Protein 6IAM (pdb70)

Secondary structure (P-SEA, 3-state):
ccccccccccccccccccccccccccccccbbbbbccccbbbbbccccccccccccccccccccccccccccbbbbbccccbbbbbccccccccccccccccccccccccccccbbbbbccccbbbbbbcccccccccccccccccccccccccccbbbbbccccbbbbbccccccccbbbbcccccccccccccccccbbbbbccccbbbbbcccccccccccccccccccbbbbbbbccccccccccccccbbbbcccccccccccccccccccccccccccccbbbbbbcccccbbbbbbbcc/cccccccccc/cccc

InterPro domains:
  IPR001680 WD40 repeat [PS50082] (41-82)
  IPR001680 WD40 repeat [PS50082] (83-124)
  IPR001680 WD40 repeat [PS50082] (125-166)
  IPR001680 WD40 repeat [PS50082] (167-208)
  IPR001680 WD40 repeat [PS50082] (210-251)
  IPR001680 WD40 repeat [PS50082] (252-296)
  IPR001680 WD40 repeat [SM00320] (34-73)
  IPR001680 WD40 repeat [SM00320] (76-115)
  IPR001680 WD40 repeat [SM00320] (118-157)
  IPR001680 WD40 repeat [SM00320] (160-199)
  IPR001680 WD40 repeat [SM00320] (202-242)
  IPR001680 WD40 repeat [SM00320] (245-287)
  IPR001680 WD40 repeat [SM00320] (290-331)
  IPR015943 WD40/YVTN repeat-like-containing domain superfamily [G3DSA:2.130.10.10] (20-334)
  IPR019775 WD40 repeat, conserved site [PS00678] (102-116)
  IPR019775 WD40 repeat, conserved site [PS00678] (144-158)
  IPR019775 WD40 repeat, conserved site [PS00678] (186-200)
  IPR019775 WD40 repeat, conserved site [PS00678] (274-288)
  IPR020472 PAC1/LIS1-like, WD-40 repeat [PR00320] (102-116)
  IPR020472 PAC1/LIS1-like, WD-40 repeat [PR00320] (144-158)

Sequence (320 aa):
TPVKPNYALKFTLAGHTKAVSSVKFSPNGEWLASSSADKLIKIWGAYDGKFEKTISGHKLGISDVAWSSDSNLLVSASDDKTLKIWDVSSGKCLKTLKGHSNYVFCCNFNPQQSNLIVSGSFDESVRIWDVKTGKCLKTLPAHSDPVSAVHFNRDGSLIVSSSYDGLCCRRIWDTASGQCLKTLIDDDNPPVSFVKFSPNGKYILAATLDNTLKLWDYSKGKCLKTYTGHKNEKYCIFANFSVTGGKWIVSGSEDNLVYIWNLQTKEIVQKLQGHTDVVISTACHPTENIIASAALENDKTIKLWKSDCSARAVHLRKSEAKP

B-factor: mean 18.21, std 12.42, range [5.41, 118.72]

Structure (mmCIF, N/CA/C/O backbone):
data_6IAM
#
_entry.id   6IAM
#
_cell.length_a   46.526
_cell.length_b   46.560
_cell.length_c   66.168
_cell.angle_alpha   90.000
_cell.angle_beta   107.220
_cell.angle_gamma   90.000
#
_symmetry.space_group_name_H-M   'P 1 21 1'
#
loop_
_entity.id
_entity.type
_entity.pdbx_description
1 polymer 'WD repeat-containing protein 5'
2 polymer SER-ALA-ARG-ALA-XY5-VAL-HIS-LEU-ARG-LYS-SER-ALA
3 polymer 'Small ubiquitin-related modifier 5'
4 non-polymer 'POTASSIUM ION'
5 non-polymer 'SODIUM ION'
6 water water
#
loop_
_atom_site.group_PDB
_atom_site.id
_atom_site.type_symbol
_atom_site.label_atom_id
_atom_site.label_alt_id
_atom_site.label_comp_id
_atom_site.label_asym_id
_atom_site.label_entity_id
_atom_site.label_seq_id
_atom_site.pdbx_PDB_ins_code
_atom_site.Cartn_x
_atom_site.Cartn_y
_atom_site.Cartn_z
_atom_site.occupancy
_atom_site.B_iso_or_equiv
_atom_site.auth_seq_id
_atom_site.auth_comp_id
_atom_site.auth_asym_id
_atom_site.auth_atom_id
_atom_site.pdbx_PDB_model_num
ATOM 1 N N . THR A 1 1 ? -12.093 14.542 15.346 1.00 86.55 29 THR A N 1
ATOM 2 C CA . THR A 1 1 ? -12.832 13.349 14.938 1.00 89.41 29 THR A CA 1
ATOM 3 C C . THR A 1 1 ? -12.883 13.362 13.402 1.00 87.23 29 THR A C 1
ATOM 4 O O . THR A 1 1 ? -12.386 14.306 12.801 1.00 91.31 29 THR A O 1
ATOM 14 N N . PRO A 1 2 ? -13.404 12.306 12.738 1.00 78.68 30 PRO A N 1
ATOM 15 C CA . PRO A 1 2 ? -13.335 12.310 11.265 1.00 74.07 30 PRO A CA 1
ATOM 16 C C . PRO A 1 2 ? -14.154 13.459 10.677 1.00 68.80 30 PRO A C 1
ATOM 17 O O . PRO A 1 2 ? -15.281 13.243 10.222 1.00 71.54 30 PRO A O 1
ATOM 28 N N . VAL A 1 3 ? -13.609 14.690 10.681 1.00 53.94 31 VAL A N 1
ATOM 29 C CA . VAL A 1 3 ? -14.393 15.870 10.318 1.00 44.79 31 VAL A CA 1
ATOM 30 C C . VAL A 1 3 ? -14.344 16.082 8.804 1.00 35.39 31 VAL A C 1
ATOM 31 O O . VAL A 1 3 ? -13.436 15.611 8.113 1.00 32.64 31 VAL A O 1
ATOM 44 N N . LYS A 1 4 ? -15.367 16.772 8.277 1.00 31.94 32 LYS A N 1
ATOM 45 C CA . LYS A 1 4 ? -15.481 17.034 6.844 1.00 25.89 32 LYS A CA 1
ATOM 46 C C . LYS A 1 4 ? -14.296 17.876 6.366 1.00 19.83 32 LYS A C 1
ATOM 47 O O . LYS A 1 4 ? -13.773 18.702 7.118 1.00 18.98 32 LYS A O 1
ATOM 66 N N . PRO A 1 5 ? -13.861 17.708 5.116 1.00 16.80 33 PRO A N 1
ATOM 67 C CA . PRO A 1 5 ? -12.741 18.516 4.620 1.00 14.34 33 PRO A CA 1
ATOM 68 C C . PRO A 1 5 ? -13.200 19.941 4.370 1.00 14.14 33 PRO A C 1
ATOM 69 O O . PRO A 1 5 ? -14.395 20.234 4.315 1.00 15.79 33 PRO A O 1
ATOM 80 N N . ASN A 1 6 ? -12.233 20.839 4.201 1.00 12.64 34 ASN A N 1
ATOM 81 C CA . ASN A 1 6 ? -12.539 22.244 3.948 1.00 12.92 34 ASN A CA 1
ATOM 82 C C . ASN A 1 6 ? -11.700 22.761 2.789 1.00 13.18 34 ASN A C 1
ATOM 83 O O . ASN A 1 6 ? -11.047 23.803 2.869 1.00 14.44 34 ASN A O 1
ATOM 94 N N . TYR A 1 7 ? -11.714 22.021 1.680 1.00 10.38 35 TYR A N 1
ATOM 95 C CA . TYR A 1 7 ? -10.977 22.436 0.493 1.00 11.72 35 TYR A CA 1
ATOM 96 C C . TYR A 1 7 ? -11.402 23.840 0.073 1.00 13.71 35 TYR A C 1
ATOM 97 O O . TYR A 1 7 ? -12.595 24.142 -0.022 1.00 15.22 35 TYR A O 1
ATOM 115 N N . ALA A 1 8 ? -10.409 24.703 -0.152 1.00 11.95 36 ALA A N 1
ATOM 116 C CA . ALA A 1 8 ? -10.602 26.100 -0.519 1.00 13.28 36 ALA A CA 1
ATOM 117 C C . ALA A 1 8 ? -9.708 26.410 -1.705 1.00 12.55 36 ALA A C 1
ATOM 118 O O . ALA A 1 8 ? -8.586 25.905 -1.787 1.00 12.27 36 ALA A O 1
ATOM 125 N N . LEU A 1 9 ? -10.184 27.258 -2.608 1.00 12.17 37 LEU A N 1
ATOM 126 C CA . LEU A 1 9 ? -9.394 27.604 -3.781 1.00 12.04 37 LEU A CA 1
ATOM 127 C C . LEU A 1 9 ? -8.166 28.409 -3.387 1.00 12.55 37 LEU A C 1
ATOM 128 O O . LEU A 1 9 ? -8.280 29.452 -2.736 1.00 14.15 37 LEU A O 1
ATOM 144 N N . LYS A 1 10 ? -6.992 27.947 -3.811 1.00 10.37 38 LYS A N 1
ATOM 145 C CA . LYS A 1 10 ? -5.756 28.688 -3.593 1.00 11.28 38 LYS A CA 1
ATOM 146 C C . LYS A 1 10 ? -5.164 29.264 -4.868 1.00 12.41 38 LYS A C 1
ATOM 147 O O . LYS A 1 10 ? -4.665 30.391 -4.845 1.00 14.17 38 LYS A O 1
ATOM 166 N N . PHE A 1 11 ? -5.210 28.541 -5.991 1.00 11.64 39 PHE A N 1
ATOM 167 C CA . PHE A 1 11 ? -4.604 29.022 -7.225 1.00 11.68 39 PHE A CA 1
ATOM 168 C C . PHE A 1 11 ? -5.436 28.602 -8.424 1.00 10.41 39 PHE A C 1
ATOM 169 O O . PHE A 1 11 ? -6.033 27.523 -8.437 1.00 10.06 39 PHE A O 1
ATOM 186 N N . THR A 1 12 ? -5.448 29.470 -9.439 1.00 9.78 40 THR A N 1
ATOM 187 C CA . THR A 1 12 ? -6.032 29.178 -10.744 1.00 11.83 40 THR A CA 1
ATOM 188 C 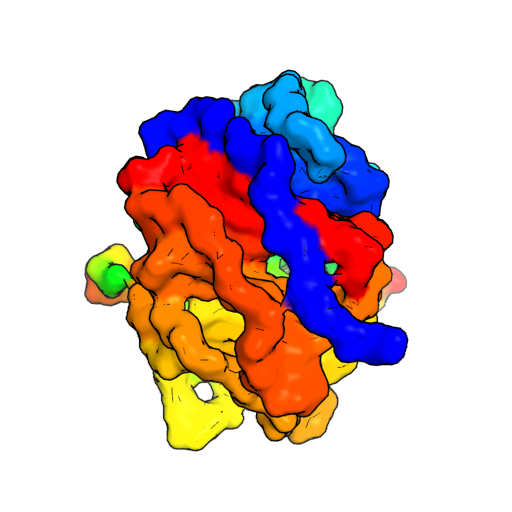C . THR A 1 12 ? -4.931 29.263 -11.795 1.00 11.62 40 THR A C 1
ATOM 189 O O . THR A 1 12 ? -4.239 30.284 -11.897 1.00 13.60 40 THR A O 1
ATOM 200 N N . LEU A 1 13 ? -4.785 28.190 -12.576 1.00 10.43 41 LEU A N 1
ATOM 201 C CA . LEU A 1 13 ? -3.688 28.002 -13.522 1.00 11.27 41 LEU A CA 1
ATOM 202 C C . LEU A 1 13 ? -4.230 28.195 -14.936 1.00 11.93 41 LEU A C 1
ATOM 203 O O . LEU A 1 13 ? -4.940 27.327 -15.456 1.00 11.88 41 LEU A O 1
ATOM 219 N N . ALA A 1 14 ? -3.902 29.326 -15.552 1.00 12.07 42 ALA A N 1
ATOM 220 C CA . ALA A 1 14 ? -4.326 29.620 -16.912 1.00 10.91 42 ALA A CA 1
ATOM 221 C C . ALA A 1 14 ? -3.173 29.423 -17.880 1.00 11.34 42 ALA A C 1
ATOM 222 O O . ALA A 1 14 ? -2.002 29.580 -17.524 1.00 12.57 42 ALA A O 1
ATOM 229 N N . GLY A 1 15 ? -3.518 29.102 -19.120 1.00 10.68 43 GLY A N 1
ATOM 230 C CA . GLY A 1 15 ? -2.520 29.042 -20.165 1.00 11.27 43 GLY A CA 1
ATOM 231 C C . GLY A 1 15 ? -2.883 28.156 -21.335 1.00 11.05 43 GLY A C 1
ATOM 232 O O . GLY A 1 15 ? -2.493 28.442 -22.471 1.00 11.98 43 GLY A O 1
ATOM 236 N N . HIS A 1 16 ? -3.598 27.065 -21.089 1.00 10.09 44 HIS A N 1
ATOM 237 C CA . HIS A 1 16 ? -4.103 26.274 -22.203 1.00 8.64 44 HIS A CA 1
ATOM 238 C C . HIS A 1 16 ? -5.079 27.109 -23.025 1.00 9.83 44 HIS A C 1
ATOM 239 O O . HIS A 1 16 ? -5.821 27.933 -22.482 1.00 9.18 44 HIS A O 1
ATOM 253 N N . THR A 1 17 ? -5.062 26.913 -24.346 1.00 10.47 45 THR A N 1
ATOM 254 C CA . THR A 1 17 ? -5.873 27.721 -25.256 1.00 10.68 45 THR A CA 1
ATOM 255 C C . THR A 1 17 ? -7.129 26.996 -25.717 1.00 9.95 45 THR A C 1
ATOM 256 O O . THR A 1 17 ? -7.950 27.581 -26.439 1.00 11.43 45 THR A O 1
ATOM 267 N N . LYS A 1 18 ? -7.283 25.736 -25.321 1.00 8.91 46 LYS A N 1
ATOM 268 C CA . LYS A 1 18 ? -8.499 24.966 -25.502 1.00 9.02 46 LYS A CA 1
ATOM 269 C C . LYS A 1 18 ? -8.763 24.196 -24.210 1.00 8.66 46 LYS A C 1
ATOM 270 O O . LYS A 1 18 ? -7.975 24.244 -23.260 1.00 8.83 46 LYS A O 1
ATOM 289 N N . ALA A 1 19 ? -9.893 23.492 -24.182 1.00 9.46 47 ALA A N 1
ATOM 290 C CA . ALA A 1 19 ? -10.265 22.618 -23.075 1.00 8.70 47 ALA A CA 1
ATOM 291 C C . ALA A 1 19 ? -9.076 21.841 -22.521 1.00 9.29 47 ALA A C 1
ATOM 292 O O . ALA A 1 19 ? -8.272 21.287 -23.275 1.00 9.59 47 ALA A O 1
ATOM 299 N N . VAL A 1 20 ? -8.990 21.768 -21.195 1.00 8.76 48 VAL A N 1
ATOM 300 C CA . VAL A 1 20 ? -8.067 20.848 -20.541 1.00 9.12 48 VAL A CA 1
ATOM 301 C C . VAL A 1 20 ? -8.718 19.472 -20.514 1.00 10.46 48 VAL A C 1
ATOM 302 O O . VAL A 1 20 ? -9.940 19.365 -20.366 1.00 11.66 48 VAL A O 1
ATOM 315 N N . SER A 1 21 ? -7.922 18.409 -20.679 1.00 9.21 49 SER A N 1
ATOM 316 C CA . SER A 1 21 ? -8.466 17.054 -20.660 1.00 8.65 49 SER A CA 1
ATOM 317 C C . SER A 1 21 ? -8.063 16.222 -19.449 1.00 7.72 49 SER A C 1
ATOM 318 O O . SER A 1 21 ? -8.833 15.352 -19.043 1.00 7.36 49 SER A O 1
ATOM 326 N N . SER A 1 22 ? -6.894 16.463 -18.855 1.00 6.14 50 SER A N 1
ATOM 327 C CA . SER A 1 22 ? -6.399 15.605 -17.788 1.00 6.51 50 SER A CA 1
ATOM 328 C C . SER A 1 22 ? -5.367 16.369 -16.980 1.00 8.44 50 SER A C 1
ATOM 329 O O . SER A 1 22 ? -4.529 17.065 -17.556 1.00 10.81 50 SER A O 1
ATOM 337 N N . VAL A 1 23 ? -5.420 16.220 -15.653 1.00 7.54 51 VAL A N 1
ATOM 338 C CA . VAL A 1 23 ? -4.337 16.668 -14.782 1.00 8.00 51 VAL A CA 1
ATOM 339 C C . VAL A 1 23 ? -3.909 15.522 -13.872 1.00 7.43 51 VAL A C 1
ATOM 340 O O . VAL A 1 23 ? -4.731 14.699 -13.450 1.00 7.60 51 VAL A O 1
ATOM 353 N N . LYS A 1 24 ? -2.608 15.466 -13.585 1.00 6.95 52 LYS A N 1
ATOM 354 C CA . LYS A 1 24 ? -2.025 14.422 -12.756 1.00 6.95 52 LYS A CA 1
ATOM 355 C C . LYS A 1 24 ? -0.866 14.988 -11.941 1.00 8.36 52 LYS A C 1
ATOM 356 O O . LYS A 1 24 ? 0.001 15.679 -12.482 1.00 8.21 52 LYS A O 1
ATOM 375 N N . PHE A 1 25 ? -0.822 14.643 -10.658 1.00 9.17 53 PHE A N 1
ATOM 376 C CA . PHE A 1 25 ? 0.314 14.986 -9.809 1.00 8.52 53 PHE A CA 1
ATOM 377 C C . PHE A 1 25 ? 1.461 13.991 -9.986 1.00 8.45 53 PHE A C 1
ATOM 378 O O . PHE A 1 25 ? 1.237 12.777 -10.057 1.00 8.99 53 PHE A O 1
ATOM 395 N N . SER A 1 26 ? 2.698 14.499 -9.998 1.00 8.75 54 SER A N 1
ATOM 396 C CA . SER A 1 26 ? 3.855 13.613 -10.049 1.00 9.05 54 SER A CA 1
ATOM 397 C C . SER A 1 26 ? 3.960 12.816 -8.748 1.00 10.19 54 SER A C 1
ATOM 398 O O . SER A 1 26 ? 3.612 13.313 -7.676 1.00 10.26 54 SER A O 1
ATOM 406 N N . PRO A 1 27 ? 4.420 11.566 -8.815 1.00 10.02 55 PRO A N 1
ATOM 407 C CA . PRO A 1 27 ? 4.502 10.767 -7.581 1.00 10.64 55 PRO A CA 1
ATOM 408 C C . PRO A 1 27 ? 5.356 11.393 -6.496 1.00 11.70 55 PRO A C 1
ATOM 409 O O . PRO A 1 27 ? 5.082 11.172 -5.309 1.00 14.11 55 PRO A O 1
ATOM 420 N N . ASN A 1 28 ? 6.387 12.156 -6.861 1.00 9.85 56 ASN A N 1
ATOM 421 C CA . ASN A 1 28 ? 7.234 12.807 -5.867 1.00 10.20 56 ASN A CA 1
ATOM 422 C C . ASN A 1 28 ? 6.609 14.069 -5.292 1.00 11.65 56 ASN A C 1
ATOM 423 O O . ASN A 1 28 ? 7.226 14.715 -4.433 1.00 12.58 56 ASN A O 1
ATOM 434 N N . GLY A 1 29 ? 5.412 14.437 -5.735 1.00 12.39 57 GLY A N 1
ATOM 435 C CA . GLY A 1 29 ? 4.678 15.509 -5.107 1.00 13.07 57 GLY A CA 1
ATOM 436 C C . GLY A 1 29 ? 5.036 16.898 -5.575 1.00 11.56 57 GLY A C 1
ATOM 437 O O . GLY A 1 29 ? 4.398 17.864 -5.135 1.00 11.80 57 GLY A O 1
ATOM 441 N N . GLU A 1 30 ? 6.022 17.038 -6.458 1.00 11.24 58 GLU A N 1
ATOM 442 C CA . GLU A 1 30 ? 6.535 18.352 -6.813 1.00 13.12 58 GLU A CA 1
ATOM 443 C C . GLU A 1 30 ? 5.766 19.028 -7.939 1.00 11.31 58 GLU A C 1
ATOM 444 O O . GLU A 1 30 ? 5.717 20.265 -7.982 1.00 11.42 58 GLU A O 1
ATOM 456 N N . TRP A 1 31 ? 5.162 18.259 -8.847 1.00 9.61 59 TRP A N 1
ATOM 457 C CA . TRP A 1 31 ? 4.653 18.801 -10.096 1.00 10.05 59 TRP A CA 1
ATOM 458 C C . TRP A 1 31 ? 3.220 18.374 -10.368 1.00 9.65 59 TRP A C 1
ATOM 459 O O . TRP A 1 31 ? 2.750 17.336 -9.901 1.00 11.35 59 TRP A O 1
ATOM 480 N N . LEU A 1 32 ? 2.550 19.185 -11.183 1.00 9.07 60 LEU A N 1
ATOM 481 C CA . LEU A 1 32 ? 1.299 18.814 -11.829 1.00 9.65 60 LEU A CA 1
ATOM 482 C C . LEU A 1 32 ? 1.520 18.842 -13.332 1.00 9.23 60 LEU A C 1
ATOM 483 O O . LEU A 1 32 ? 2.117 19.791 -13.849 1.00 10.44 60 LEU A O 1
ATOM 499 N N . ALA A 1 33 ? 1.050 17.815 -14.033 1.00 8.44 61 ALA A N 1
ATOM 500 C CA . ALA A 1 33 ? 1.036 17.815 -15.491 1.00 8.74 61 ALA A CA 1
ATOM 501 C C . ALA A 1 33 ? -0.396 17.958 -15.987 1.00 9.34 61 ALA A C 1
ATOM 502 O O . ALA A 1 33 ? -1.311 17.362 -15.421 1.00 8.72 61 ALA A O 1
ATOM 509 N N . SER A 1 34 ? -0.589 18.745 -17.045 1.00 8.27 62 SER A N 1
ATOM 510 C CA . SER A 1 34 ? -1.896 18.884 -17.675 1.00 7.88 62 SER A CA 1
ATOM 511 C C . SER A 1 34 ? -1.777 18.608 -19.166 1.00 8.50 62 SER A C 1
ATOM 512 O O . SER A 1 34 ? -0.754 18.911 -19.790 1.00 8.68 62 SER A O 1
ATOM 520 N N . SER A 1 35 ? -2.823 18.008 -19.728 1.00 7.68 63 SER A N 1
ATOM 521 C CA . SER A 1 35 ? -2.951 17.837 -21.166 1.00 7.90 63 SER A CA 1
ATOM 522 C C . SER A 1 35 ? -4.198 18.561 -21.656 1.00 8.70 63 SER A C 1
ATOM 523 O O . SER A 1 35 ? -5.123 18.832 -20.884 1.00 8.43 63 SER A O 1
ATOM 531 N N . SER A 1 36 ? -4.227 18.863 -22.956 1.00 8.30 64 SER A N 1
ATOM 532 C CA . SER A 1 36 ? -5.302 19.683 -23.492 1.00 7.86 64 SER A CA 1
ATOM 533 C C . SER A 1 36 ? -5.573 19.387 -24.958 1.00 7.33 64 SER A C 1
ATOM 534 O O . SER A 1 36 ? -4.722 18.882 -25.694 1.00 8.25 64 SER A O 1
ATOM 542 N N . ALA A 1 37 ? -6.789 19.752 -25.367 1.00 7.70 65 ALA A N 1
ATOM 543 C CA . ALA A 1 37 ? -7.166 19.770 -26.773 1.00 7.73 65 ALA A CA 1
ATOM 544 C C . ALA A 1 37 ? -6.269 20.670 -27.607 1.00 7.80 65 ALA A C 1
ATOM 545 O O . ALA A 1 37 ? -6.266 20.549 -28.842 1.00 8.65 65 ALA A O 1
ATOM 552 N N . ASP A 1 38 ? -5.526 21.576 -26.970 1.00 7.67 66 ASP A N 1
ATOM 553 C CA . ASP A 1 38 ? -4.621 22.464 -27.685 1.00 8.72 66 ASP A CA 1
ATOM 554 C C . ASP A 1 38 ? -3.317 21.786 -28.099 1.00 9.30 66 ASP A C 1
ATOM 555 O O . ASP A 1 38 ? -2.425 22.470 -28.604 1.00 10.67 66 ASP A O 1
ATOM 564 N N . LYS A 1 39 ? -3.208 20.462 -27.964 1.00 8.50 67 LYS A N 1
ATOM 565 C CA . LYS A 1 39 ? -2.064 19.663 -28.396 1.00 7.94 67 LYS A CA 1
ATOM 566 C C . LYS A 1 39 ? -0.864 19.789 -27.463 1.00 10.14 67 LYS A C 1
ATOM 567 O O . LYS A 1 39 ? 0.209 19.250 -27.787 1.00 10.48 67 LYS A O 1
ATOM 586 N N . LEU A 1 40 ? -1.004 20.462 -26.319 1.00 9.38 68 LEU A N 1
ATOM 587 C CA . LEU A 1 40 ? 0.100 20.741 -25.413 1.00 8.83 68 LEU A CA 1
ATOM 588 C C . LEU A 1 40 ? -0.035 20.021 -24.077 1.00 8.33 68 LEU A C 1
ATOM 589 O O . LEU A 1 40 ? -1.138 19.750 -23.588 1.00 8.17 68 LEU A O 1
ATOM 605 N N . ILE A 1 41 ? 1.128 19.720 -23.505 1.00 9.62 69 ILE A N 1
ATOM 606 C CA . ILE A 1 41 ? 1.296 19.343 -22.109 1.00 10.30 69 ILE A CA 1
ATOM 607 C C . ILE A 1 41 ? 1.899 20.543 -21.400 1.00 10.13 69 ILE A C 1
ATOM 608 O O . ILE A 1 41 ? 2.835 21.163 -21.918 1.00 10.59 69 ILE A O 1
ATOM 624 N N . LYS A 1 42 ? 1.378 20.880 -20.229 1.00 8.32 70 LYS A N 1
ATOM 625 C CA . LYS A 1 42 ? 2.022 21.889 -19.403 1.00 8.42 70 LYS A CA 1
ATOM 626 C C . LYS A 1 42 ? 2.350 21.308 -18.039 1.00 9.27 70 LYS A C 1
ATOM 627 O O . LYS A 1 42 ? 1.655 20.428 -17.525 1.00 8.76 70 LYS A O 1
ATOM 646 N N . ILE A 1 43 ? 3.436 21.814 -17.474 1.00 9.51 71 ILE A N 1
ATOM 647 C CA . ILE A 1 43 ? 3.934 21.405 -16.172 1.00 9.40 71 ILE A CA 1
ATOM 648 C C . ILE A 1 43 ? 3.825 22.608 -15.251 1.00 10.09 71 ILE A C 1
ATOM 649 O O . ILE A 1 43 ? 4.175 23.727 -15.643 1.00 10.69 71 ILE A O 1
ATOM 665 N N . TRP A 1 44 ? 3.357 22.367 -14.029 1.00 9.79 72 TRP A N 1
ATOM 666 C CA . TRP A 1 44 ? 3.096 23.406 -13.044 1.00 9.96 72 TRP A CA 1
ATOM 667 C C . TRP A 1 44 ? 3.598 22.937 -11.684 1.00 10.34 72 TRP A C 1
ATOM 668 O O . TRP A 1 44 ? 3.637 21.737 -11.405 1.00 9.40 72 TRP A O 1
ATOM 689 N N . GLY A 1 45 ? 3.959 23.888 -10.824 1.00 11.59 73 GLY A N 1
ATOM 690 C CA . GLY A 1 45 ? 4.281 23.538 -9.451 1.00 10.32 73 GLY A CA 1
ATOM 691 C C . GLY A 1 45 ? 3.080 22.982 -8.710 1.00 9.68 73 GLY A C 1
ATOM 692 O O . GLY A 1 45 ? 2.002 23.580 -8.764 1.00 12.28 73 GLY A O 1
ATOM 696 N N . ALA A 1 46 ? 3.247 21.857 -7.998 1.00 9.90 74 ALA A N 1
ATOM 697 C CA . ALA A 1 46 ? 2.116 21.210 -7.338 1.00 10.45 74 ALA A CA 1
ATOM 698 C C . ALA A 1 46 ? 1.576 21.996 -6.147 1.00 11.74 74 ALA A C 1
ATOM 699 O O . ALA A 1 46 ? 0.406 21.813 -5.793 1.00 12.75 74 ALA A O 1
ATOM 706 N N . TYR A 1 47 ? 2.385 22.845 -5.510 1.00 13.01 75 TYR A N 1
ATOM 707 C CA . TYR A 1 47 ? 1.972 23.524 -4.284 1.00 13.39 75 TYR A CA 1
ATOM 708 C C . TYR A 1 47 ? 1.525 24.956 -4.518 1.00 15.94 75 TYR A C 1
ATOM 709 O O . TYR A 1 47 ? 0.696 25.470 -3.759 1.00 18.61 75 TYR A O 1
ATOM 727 N N . ASP A 1 48 ? 2.058 25.607 -5.546 1.00 16.05 76 ASP A N 1
ATOM 728 C CA . ASP A 1 48 ? 1.771 27.006 -5.802 1.00 17.41 76 ASP A CA 1
ATOM 729 C C . ASP A 1 48 ? 1.269 27.250 -7.216 1.00 15.81 76 ASP A C 1
ATOM 730 O O . ASP A 1 48 ? 0.994 28.401 -7.568 1.00 16.09 76 ASP A O 1
ATOM 739 N N . GLY A 1 49 ? 1.124 26.204 -8.024 1.00 13.09 77 GLY A N 1
ATOM 740 C CA . GLY A 1 49 ? 0.603 26.362 -9.363 1.00 13.44 77 GLY A CA 1
ATOM 741 C C . GLY A 1 49 ? 1.526 27.082 -10.312 1.00 15.33 77 GLY A C 1
ATOM 742 O O . GLY A 1 49 ? 1.087 27.488 -11.391 1.00 15.80 77 GLY A O 1
ATOM 746 N N . LYS A 1 50 ? 2.796 27.248 -9.960 1.00 13.67 78 LYS A N 1
ATOM 747 C CA . LYS A 1 50 ? 3.691 28.055 -10.778 1.00 16.23 78 LYS A CA 1
ATOM 748 C C . LYS A 1 50 ? 3.909 27.402 -12.138 1.00 14.52 78 LYS A C 1
ATOM 749 O O . LYS A 1 50 ? 4.363 26.256 -12.213 1.00 13.31 78 LYS A O 1
ATOM 768 N N . PHE A 1 51 ? 3.620 28.140 -13.216 1.00 13.94 79 PHE A N 1
ATOM 769 C CA . PHE A 1 51 ? 3.890 27.615 -14.550 1.00 13.59 79 PHE A CA 1
ATOM 770 C C . PHE A 1 51 ? 5.370 27.282 -14.684 1.00 14.59 79 PHE A C 1
ATOM 771 O O . PHE A 1 51 ? 6.238 28.106 -14.374 1.00 15.80 79 PHE A O 1
ATOM 788 N N . GLU A 1 52 ? 5.662 26.079 -15.170 1.00 12.50 80 GLU A N 1
ATOM 789 C CA . GLU A 1 52 ? 7.040 25.646 -15.346 1.00 12.48 80 GLU A CA 1
ATOM 790 C C . GLU A 1 52 ? 7.465 25.528 -16.802 1.00 14.18 80 GLU A C 1
ATOM 791 O O . GLU A 1 52 ? 8.507 26.078 -17.177 1.00 14.90 80 GLU A O 1
ATOM 803 N N . LYS A 1 53 ? 6.716 24.801 -17.632 1.00 12.21 81 LYS A N 1
ATOM 804 C CA . LYS A 1 53 ? 7.090 24.639 -19.034 1.00 12.15 81 LYS A CA 1
ATOM 805 C C . LYS A 1 53 ? 5.924 24.079 -19.834 1.00 11.62 81 LYS A C 1
ATOM 806 O O . LYS A 1 53 ? 4.957 23.540 -19.285 1.00 9.84 81 LYS A O 1
ATOM 825 N N . THR A 1 54 ? 6.053 24.218 -21.150 1.00 11.84 82 THR A N 1
ATOM 826 C CA . THR A 1 54 ? 5.171 23.626 -22.140 1.00 12.12 82 THR A CA 1
ATOM 827 C C . THR A 1 54 ? 5.945 22.574 -22.917 1.00 13.27 82 THR A C 1
ATOM 828 O O . THR A 1 54 ? 7.096 22.805 -23.305 1.00 14.70 82 THR A O 1
ATOM 839 N N . ILE A 1 55 ? 5.305 21.431 -23.148 1.00 12.32 83 ILE A N 1
ATOM 840 C CA . ILE A 1 55 ? 5.888 20.302 -23.863 1.00 12.06 83 ILE A CA 1
ATOM 841 C C . ILE A 1 55 ? 5.014 20.057 -25.092 1.00 12.45 83 ILE A C 1
ATOM 842 O O . ILE A 1 55 ? 3.800 19.859 -24.964 1.00 12.06 83 ILE A O 1
ATOM 858 N N . SER A 1 56 ? 5.621 20.116 -26.282 1.00 12.75 84 SER A N 1
ATOM 859 C CA . SER A 1 56 ? 4.890 20.130 -27.543 1.00 13.53 84 SER A CA 1
ATOM 860 C C . SER A 1 56 ? 5.438 19.069 -28.490 1.00 12.25 84 SER A C 1
ATOM 861 O O . SER A 1 56 ? 6.605 18.679 -28.405 1.00 13.63 84 SER A O 1
ATOM 869 N N . GLY A 1 57 ? 4.580 18.619 -29.406 1.00 11.77 85 GLY A N 1
ATOM 870 C CA . GLY A 1 57 ? 4.979 17.659 -30.416 1.00 12.34 85 GLY A CA 1
ATOM 871 C C . GLY A 1 57 ? 3.826 16.884 -31.026 1.00 11.45 85 GLY A C 1
ATOM 872 O O . GLY A 1 57 ? 3.904 16.493 -32.194 1.00 11.27 85 GLY A O 1
ATOM 876 N N . HIS A 1 58 ? 2.759 16.638 -30.264 1.00 10.07 86 HIS A N 1
ATOM 877 C CA . HIS A 1 58 ? 1.591 15.985 -30.840 1.00 9.44 86 HIS A CA 1
ATOM 878 C C . HIS A 1 58 ? 0.980 16.865 -31.924 1.00 11.52 86 HIS A C 1
ATOM 879 O O . HIS A 1 58 ? 1.059 18.097 -31.882 1.00 11.91 86 HIS A O 1
ATOM 893 N N . LYS A 1 59 ? 0.357 16.214 -32.898 1.00 9.70 87 LYS A N 1
ATOM 894 C CA . LYS A 1 59 ? -0.236 16.908 -34.031 1.00 12.40 87 LYS A CA 1
ATOM 895 C C . LYS A 1 59 ? -1.713 17.215 -33.837 1.00 11.97 87 LYS A C 1
ATOM 896 O O . LYS A 1 59 ? -2.275 18.013 -34.602 1.00 13.36 87 LYS A O 1
ATOM 915 N N . LEU A 1 60 ? -2.350 16.597 -32.848 1.00 10.13 88 LEU A N 1
ATOM 916 C CA . LEU A 1 60 ? -3.741 16.845 -32.520 1.00 9.62 88 LEU A CA 1
ATOM 917 C C . LEU A 1 60 ? -3.877 16.817 -31.004 1.00 8.75 88 LEU A C 1
ATOM 918 O O . LEU A 1 60 ? -2.908 16.576 -30.270 1.00 10.27 88 LEU A O 1
ATOM 934 N N . GLY A 1 61 ? -5.098 17.068 -30.538 1.00 8.36 89 GLY A N 1
ATOM 935 C CA . GLY A 1 61 ? -5.341 17.188 -29.118 1.00 9.40 89 GLY A CA 1
ATOM 936 C C . GLY A 1 61 ? -4.978 15.935 -28.345 1.00 8.28 89 GLY A C 1
ATOM 937 O O . GLY A 1 61 ? -4.902 14.817 -28.869 1.00 8.63 89 GLY A O 1
ATOM 941 N N . ILE A 1 62 ? -4.770 16.152 -27.051 1.00 6.93 90 ILE A N 1
ATOM 942 C CA . ILE A 1 62 ? -4.335 15.129 -26.107 1.00 6.27 90 ILE A CA 1
ATOM 943 C C . ILE A 1 62 ? -5.459 14.890 -25.111 1.00 6.19 90 ILE A C 1
ATOM 944 O O . ILE A 1 62 ? -5.967 15.844 -24.514 1.00 7.05 90 ILE A O 1
ATOM 960 N N . SER A 1 63 ? -5.805 13.616 -24.884 1.00 6.38 91 SER A N 1
ATOM 961 C CA . SER A 1 63 ? -6.870 13.256 -23.954 1.00 6.39 91 SER A CA 1
ATOM 962 C C . SER A 1 63 ? -6.386 12.777 -22.587 1.00 6.65 91 SER A C 1
ATOM 963 O O . SER A 1 63 ? -7.201 12.709 -21.660 1.00 7.46 91 SER A O 1
ATOM 971 N N . ASP A 1 64 ? -5.111 12.427 -22.428 1.00 6.27 92 ASP A N 1
ATOM 972 C CA . ASP A 1 64 ? -4.639 11.886 -21.157 1.00 6.41 92 ASP A CA 1
ATOM 973 C C . ASP A 1 64 ? -3.127 12.021 -21.098 1.00 6.73 92 ASP A C 1
ATOM 974 O O . ASP A 1 64 ? -2.458 12.061 -22.133 1.00 7.36 92 ASP A O 1
ATOM 983 N N . VAL A 1 65 ? -2.602 12.086 -19.875 1.00 8.09 93 VAL A N 1
ATOM 984 C CA . VAL A 1 65 ? -1.167 12.117 -19.616 1.00 9.54 93 VAL A CA 1
ATOM 985 C C . VAL A 1 65 ? -0.945 11.362 -18.309 1.00 9.41 93 VAL A C 1
ATOM 986 O O . VAL A 1 65 ? -1.842 11.291 -17.465 1.00 9.95 93 VAL A O 1
ATOM 999 N N . ALA A 1 66 ? 0.232 10.751 -18.161 1.00 7.19 94 ALA A N 1
ATOM 1000 C CA . ALA A 1 66 ? 0.518 9.957 -16.971 1.00 7.54 94 ALA A CA 1
ATOM 1001 C C . ALA A 1 66 ? 2.015 9.964 -16.682 1.00 8.01 94 ALA A C 1
ATOM 1002 O O . ALA A 1 66 ? 2.839 10.018 -17.598 1.00 9.13 94 ALA A O 1
ATOM 1009 N N . TRP A 1 67 ? 2.353 9.918 -15.395 1.00 7.84 95 TRP A N 1
ATOM 1010 C CA . TRP A 1 67 ? 3.733 9.961 -14.930 1.00 8.06 95 TRP A CA 1
ATOM 1011 C C . TRP A 1 67 ? 4.315 8.569 -14.703 1.00 8.44 95 TRP A C 1
ATOM 1012 O O . TRP A 1 67 ? 3.622 7.650 -14.265 1.00 9.28 95 TRP A O 1
ATOM 1033 N N . SER A 1 68 ? 5.622 8.444 -14.933 1.00 8.80 96 SER A N 1
ATOM 1034 C CA . SER A 1 68 ? 6.355 7.289 -14.440 1.00 8.79 96 SER A CA 1
ATOM 1035 C C . SER A 1 68 ? 6.551 7.380 -12.927 1.00 8.64 96 SER A C 1
ATOM 1036 O O . SER A 1 68 ? 6.403 8.437 -12.308 1.00 10.12 96 SER A O 1
ATOM 1044 N N . SER A 1 69 ? 6.916 6.241 -12.338 1.00 9.26 97 SER A N 1
ATOM 1045 C CA . SER A 1 69 ? 7.029 6.150 -10.887 1.00 10.26 97 SER A CA 1
ATOM 1046 C C . SER A 1 69 ? 8.105 7.068 -10.322 1.00 11.66 97 SER A C 1
ATOM 1047 O O . SER A 1 69 ? 7.971 7.540 -9.186 1.00 11.39 97 SER A O 1
ATOM 1055 N N . ASP A 1 70 ? 9.185 7.310 -11.065 1.00 12.38 98 ASP A N 1
ATOM 1056 C CA . ASP A 1 70 ? 10.269 8.158 -10.582 1.00 12.46 98 ASP A CA 1
ATOM 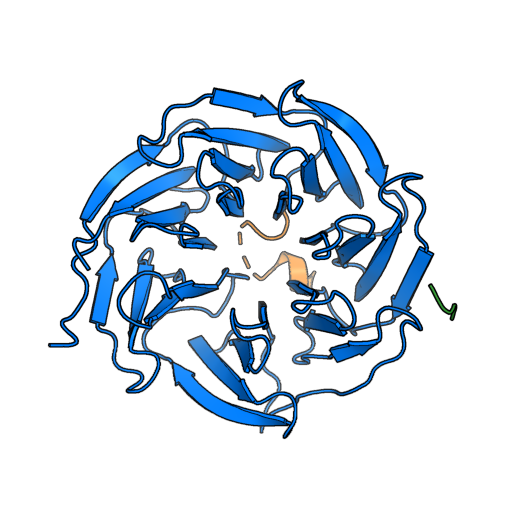1057 C C . ASP A 1 70 ? 10.076 9.630 -10.928 1.00 11.98 98 ASP A C 1
ATOM 1058 O O . ASP A 1 70 ? 10.976 10.439 -10.671 1.00 13.73 98 ASP A O 1
ATOM 1067 N N . SER A 1 71 ? 8.924 9.988 -11.493 1.00 10.36 99 SER A N 1
ATOM 1068 C CA . SER A 1 71 ? 8.547 11.356 -11.830 1.00 10.07 99 SER A CA 1
ATOM 1069 C C . SER A 1 71 ? 9.404 11.964 -12.930 1.00 10.18 99 SER A C 1
ATOM 1070 O O . SER A 1 71 ? 9.349 13.178 -13.144 1.00 11.90 99 SER A O 1
ATOM 1078 N N . ASN A 1 72 ? 10.172 11.162 -13.659 1.00 11.13 100 ASN A N 1
ATOM 1079 C CA . ASN A 1 72 ? 11.038 11.708 -14.695 1.00 11.69 100 ASN A CA 1
ATOM 1080 C C . ASN A 1 72 ? 10.422 11.647 -16.084 1.00 10.75 100 ASN A C 1
ATOM 1081 O O . ASN A 1 72 ? 10.803 12.452 -16.944 1.00 12.43 100 ASN A O 1
ATOM 1092 N N . LEU A 1 73 ? 9.485 10.728 -16.323 1.00 9.85 101 LEU A N 1
ATOM 1093 C CA . LEU A 1 73 ? 8.853 10.584 -17.625 1.00 10.34 101 LEU A CA 1
ATOM 1094 C C . LEU A 1 73 ? 7.355 10.841 -17.556 1.00 10.03 101 LEU A C 1
ATOM 1095 O O . LEU A 1 73 ? 6.699 10.665 -16.525 1.00 10.36 101 LEU A O 1
ATOM 1111 N N . LEU A 1 74 ? 6.830 11.230 -18.710 1.00 11.57 102 LEU A N 1
ATOM 1112 C CA . LEU A 1 74 ? 5.408 11.343 -18.961 1.00 10.13 102 LEU A CA 1
ATOM 1113 C C . LEU A 1 74 ? 5.081 10.540 -20.205 1.00 9.89 102 LEU A C 1
ATOM 1114 O O . LEU A 1 74 ? 5.910 10.420 -21.110 1.00 9.77 102 LEU A O 1
ATOM 1130 N N . VAL A 1 75 ? 3.866 10.014 -20.259 1.00 8.28 103 VAL A N 1
ATOM 1131 C CA . VAL A 1 75 ? 3.307 9.492 -21.501 1.00 7.54 103 VAL A CA 1
ATOM 1132 C C . VAL A 1 75 ? 2.002 10.224 -21.765 1.00 8.03 103 VAL A C 1
ATOM 1133 O O . VAL A 1 75 ? 1.273 10.569 -20.829 1.00 7.98 103 VAL A O 1
ATOM 1146 N N . SER A 1 76 ? 1.716 10.479 -23.038 1.00 7.73 104 SER A N 1
ATOM 1147 C CA . SER A 1 76 ? 0.502 11.175 -23.435 1.00 8.15 104 SER A CA 1
ATOM 1148 C C . SER A 1 76 ? -0.218 10.393 -24.523 1.00 7.87 104 SER A C 1
ATOM 1149 O O . SER A 1 76 ? 0.405 9.696 -25.322 1.00 9.08 104 SER A O 1
ATOM 1157 N N . ALA A 1 77 ? -1.542 10.546 -24.551 1.00 7.13 105 ALA A N 1
ATOM 1158 C CA . ALA A 1 77 ? -2.431 9.856 -25.482 1.00 5.83 105 ALA A CA 1
ATOM 1159 C C . ALA A 1 77 ? -3.169 10.892 -26.322 1.00 7.53 105 ALA A C 1
ATOM 1160 O O . ALA A 1 77 ? -3.859 11.750 -25.764 1.00 9.35 105 ALA A O 1
ATOM 1167 N N . SER A 1 78 ? -3.074 10.784 -27.656 1.00 7.17 106 SER A N 1
ATOM 1168 C CA . SER A 1 78 ? -3.521 11.848 -28.551 1.00 6.55 106 SER A CA 1
ATOM 1169 C C . SER A 1 78 ? -4.477 11.375 -29.643 1.00 7.64 106 SER A C 1
ATOM 1170 O O . SER A 1 78 ? -4.463 10.216 -30.068 1.00 9.23 106 SER A O 1
ATOM 1178 N N . ASP A 1 79 ? -5.290 12.326 -30.113 1.00 7.59 107 ASP A N 1
ATOM 1179 C CA . ASP A 1 79 ? -6.124 12.121 -31.292 1.00 8.19 107 ASP A CA 1
ATOM 1180 C C . ASP A 1 79 ? -5.303 11.825 -32.543 1.00 8.53 107 ASP A C 1
ATOM 1181 O O . ASP A 1 79 ? -5.867 11.342 -33.535 1.00 9.49 107 ASP A O 1
ATOM 1190 N N . ASP A 1 80 ? -3.993 12.115 -32.535 1.00 8.41 108 ASP A N 1
ATOM 1191 C CA . ASP A 1 80 ? -3.158 11.813 -33.695 1.00 8.83 108 ASP A CA 1
ATOM 1192 C C . ASP A 1 80 ? -2.842 10.323 -33.805 1.00 9.94 108 ASP A C 1
ATOM 1193 O O . ASP A 1 80 ? -2.059 9.927 -34.674 1.00 9.99 108 ASP A O 1
ATOM 1202 N N . LYS A 1 81 ? -3.465 9.501 -32.958 1.00 10.33 109 LYS A N 1
ATOM 1203 C CA . LYS A 1 81 ? -3.418 8.036 -32.970 1.00 10.39 109 LYS A CA 1
ATOM 1204 C C . LYS A 1 81 ? -2.124 7.513 -32.363 1.00 10.21 109 LYS A C 1
ATOM 1205 O O . LYS A 1 81 ? -1.887 6.278 -32.398 1.00 9.58 109 LYS A O 1
ATOM 1224 N N . THR A 1 82 ? -1.295 8.383 -31.781 1.00 7.11 110 THR A N 1
ATOM 1225 C CA . THR A 1 82 ? -0.064 7.973 -31.127 1.00 7.82 110 THR A CA 1
ATOM 1226 C C . THR A 1 82 ? -0.096 8.270 -29.633 1.00 8.85 110 THR A C 1
ATOM 1227 O O . THR A 1 82 ? -0.889 9.080 -29.146 1.00 9.20 110 THR A O 1
ATOM 1238 N N . LEU A 1 83 ? 0.788 7.582 -28.917 1.00 8.19 111 LEU A N 1
ATOM 1239 C CA . LEU A 1 83 ? 1.284 8.025 -27.624 1.00 8.29 111 LEU A CA 1
ATOM 1240 C C . LEU A 1 83 ? 2.708 8.533 -27.799 1.00 9.13 111 LEU A C 1
ATOM 1241 O O . LEU A 1 83 ? 3.430 8.104 -28.703 1.00 10.33 111 LEU A O 1
ATOM 1257 N N . LYS A 1 84 ? 3.107 9.465 -26.939 1.00 8.53 112 LYS A N 1
ATOM 1258 C CA . LYS A 1 84 ? 4.488 9.911 -26.882 1.00 8.99 112 LYS A CA 1
ATOM 1259 C C . LYS A 1 84 ? 4.993 9.778 -25.454 1.00 9.59 112 LYS A C 1
ATOM 1260 O O . LYS A 1 84 ? 4.252 10.020 -24.496 1.00 10.18 112 LYS A O 1
ATOM 1279 N N . ILE A 1 85 ? 6.251 9.362 -25.328 1.00 9.53 113 ILE A N 1
ATOM 1280 C CA . ILE A 1 85 ? 6.949 9.298 -24.050 1.00 10.04 113 ILE A CA 1
ATOM 1281 C C . ILE A 1 85 ? 7.892 10.488 -23.997 1.00 10.68 113 ILE A C 1
ATOM 1282 O O . ILE A 1 85 ? 8.644 10.735 -24.951 1.00 12.87 113 ILE A O 1
ATOM 1298 N N . TRP A 1 86 ? 7.851 11.229 -22.897 1.00 10.40 114 TRP A N 1
ATOM 1299 C CA . TRP A 1 86 ? 8.581 12.480 -22.776 1.00 10.02 114 TRP A CA 1
ATOM 1300 C C . TRP A 1 86 ? 9.536 12.443 -21.597 1.00 10.70 114 TRP A C 1
ATOM 1301 O O . TRP A 1 86 ? 9.193 11.935 -20.528 1.00 12.01 114 TRP A O 1
ATOM 1322 N N . ASP A 1 87 ? 10.706 13.048 -21.769 1.00 11.70 115 ASP A N 1
ATOM 1323 C CA . ASP A 1 87 ? 11.567 13.360 -20.638 1.00 13.66 115 ASP A CA 1
ATOM 1324 C C . ASP A 1 87 ? 11.148 14.724 -20.100 1.00 13.26 115 ASP A C 1
ATOM 1325 O O . ASP A 1 87 ? 11.227 15.732 -20.813 1.00 13.38 115 ASP A O 1
ATOM 1334 N N . VAL A 1 88 ? 10.674 14.751 -18.853 1.00 13.84 116 VAL A N 1
ATOM 1335 C CA . VAL A 1 88 ? 10.061 15.967 -18.331 1.00 15.03 116 VAL A CA 1
ATOM 1336 C C . VAL A 1 88 ? 11.102 17.075 -18.164 1.00 16.04 116 VAL A C 1
ATOM 1337 O O . VAL A 1 88 ? 10.827 18.241 -18.462 1.00 15.98 116 VAL A O 1
ATOM 1350 N N . SER A 1 89 ? 12.312 16.738 -17.711 1.00 16.25 117 SER A N 1
ATOM 1351 C CA . SER A 1 89 ? 13.312 17.778 -17.466 1.00 19.66 117 SER A CA 1
ATOM 1352 C C . SER A 1 89 ? 13.736 18.472 -18.753 1.00 20.71 117 SER A C 1
ATOM 1353 O O . SER A 1 89 ? 13.960 19.689 -18.766 1.00 21.16 117 SER A O 1
ATOM 1360 N N . SER A 1 90 ? 13.875 17.718 -19.837 1.00 21.02 118 SER A N 1
ATOM 1361 C CA . SER A 1 90 ? 14.304 18.285 -21.105 1.00 21.98 118 SER A CA 1
ATOM 1362 C C . SER A 1 90 ? 13.145 18.686 -22.002 1.00 21.43 118 SER A C 1
ATOM 1363 O O . SER A 1 90 ? 13.341 19.493 -22.918 1.00 21.52 118 SER A O 1
ATOM 1371 N N . GLY A 1 91 ? 11.952 18.146 -21.758 1.00 20.03 119 GLY A N 1
ATOM 1372 C CA . GLY A 1 91 ? 10.819 18.346 -22.640 1.00 20.04 119 GLY A CA 1
ATOM 1373 C C . GLY A 1 91 ? 10.887 17.592 -23.947 1.00 20.67 119 GLY A C 1
ATOM 13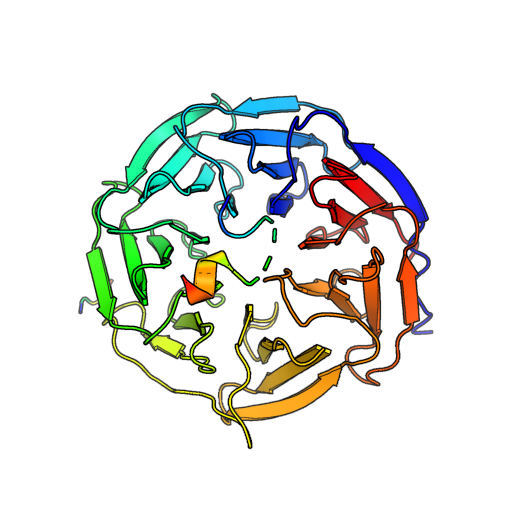74 O O . GLY A 1 91 ? 10.062 17.842 -24.833 1.00 19.36 119 GLY A O 1
ATOM 1378 N N . LYS A 1 92 ? 11.831 16.668 -24.097 1.00 19.92 120 LYS A N 1
ATOM 1379 C CA . LYS A 1 92 ? 12.048 15.999 -25.372 1.00 20.21 120 LYS A CA 1
ATOM 1380 C C . LYS A 1 92 ? 11.174 14.760 -25.488 1.00 16.38 120 LYS A C 1
ATOM 1381 O O . LYS A 1 92 ? 11.011 14.010 -24.523 1.00 15.16 120 LYS A O 1
ATOM 1400 N N . CYS A 1 93 ? 10.634 14.535 -26.682 1.00 14.75 121 CYS A N 1
ATOM 1401 C CA . CYS A 1 93 ? 9.973 13.269 -26.975 1.00 14.58 121 CYS A CA 1
ATOM 1402 C C . CYS A 1 93 ? 11.016 12.164 -27.116 1.00 15.43 121 CYS A C 1
ATOM 1403 O O . CYS A 1 93 ? 11.890 12.241 -27.988 1.00 17.66 121 CYS A O 1
ATOM 1411 N N . LEU A 1 94 ? 10.938 11.136 -26.261 1.00 13.24 122 LEU A N 1
ATOM 1412 C CA . LEU A 1 94 ? 11.869 10.013 -26.369 1.00 13.88 122 LEU A CA 1
ATOM 1413 C C . LEU A 1 94 ? 11.411 8.987 -27.400 1.00 15.08 122 LEU A C 1
ATOM 1414 O O . LEU A 1 94 ? 12.228 8.464 -28.168 1.00 15.82 122 LEU A O 1
ATOM 1430 N N . LYS A 1 95 ? 10.117 8.674 -27.412 1.00 14.52 123 LYS A N 1
ATOM 1431 C CA . LYS A 1 95 ? 9.543 7.643 -28.263 1.00 14.75 123 LYS A CA 1
ATOM 1432 C C . LYS A 1 95 ? 8.154 8.086 -28.696 1.00 12.88 123 LYS A C 1
ATOM 1433 O O . LYS A 1 95 ? 7.442 8.757 -27.942 1.00 12.82 123 LYS A O 1
ATOM 1452 N N . THR A 1 96 ? 7.769 7.699 -29.911 1.00 11.53 124 THR A N 1
ATOM 1453 C CA . THR A 1 96 ? 6.390 7.798 -30.380 1.00 11.22 124 THR A CA 1
ATOM 1454 C C . THR A 1 96 ? 5.851 6.384 -30.573 1.00 12.43 124 THR A C 1
ATOM 1455 O O . THR A 1 96 ? 6.448 5.579 -31.299 1.00 15.45 124 THR A O 1
ATOM 1466 N N . LEU A 1 97 ? 4.734 6.086 -29.909 1.00 9.66 125 LEU A N 1
ATOM 1467 C CA . LEU A 1 97 ? 4.148 4.751 -29.879 1.00 10.27 125 LEU A CA 1
ATOM 1468 C C . LEU A 1 97 ? 3.039 4.693 -30.924 1.00 10.24 125 LEU A C 1
ATOM 1469 O O . LEU A 1 97 ? 1.975 5.299 -30.751 1.00 9.91 125 LEU A O 1
ATOM 1485 N N . LYS A 1 98 ? 3.299 3.948 -31.995 1.00 11.96 126 LYS A N 1
ATOM 1486 C CA . LYS A 1 98 ? 2.436 3.859 -33.161 1.00 11.56 126 LYS A CA 1
ATOM 1487 C C . LYS A 1 98 ? 1.857 2.459 -33.274 1.00 11.44 126 LYS A C 1
ATOM 1488 O O . LYS A 1 98 ? 2.571 1.461 -33.120 1.00 12.79 126 LYS A O 1
ATOM 1507 N N . GLY A 1 99 ? 0.564 2.394 -33.547 1.00 10.86 127 GLY A N 1
ATOM 1508 C CA . GLY A 1 99 ? -0.108 1.125 -33.705 1.00 10.51 127 GLY A CA 1
ATOM 1509 C C . GLY A 1 99 ? -1.615 1.260 -33.648 1.00 11.63 127 GLY A C 1
ATOM 1510 O O . GLY A 1 99 ? -2.327 0.587 -34.400 1.00 13.39 127 GLY A O 1
ATOM 1514 N N . HIS A 1 100 ? -2.126 2.123 -32.771 1.00 11.10 128 HIS A N 1
ATOM 1515 C CA . HIS A 1 100 ? -3.568 2.315 -32.714 1.00 10.10 128 HIS A CA 1
ATOM 1516 C C . HIS A 1 100 ? -4.067 2.875 -34.047 1.00 10.65 128 HIS A C 1
ATOM 1517 O O . HIS A 1 100 ? -3.345 3.578 -34.758 1.00 11.44 128 HIS A O 1
ATOM 1531 N N . SER A 1 101 ? -5.315 2.547 -34.388 1.00 9.07 129 SER A N 1
ATOM 1532 C CA . SER A 1 101 ? -5.920 2.956 -35.655 1.00 10.39 129 SER A CA 1
ATOM 1533 C C . SER A 1 101 ? -6.979 4.044 -35.482 1.00 10.95 129 SER A C 1
ATOM 1534 O O . SER A 1 101 ? -7.654 4.411 -36.454 1.00 11.82 129 SER A O 1
ATOM 1542 N N . ASN A 1 102 ? -7.129 4.581 -34.275 1.00 9.21 130 ASN A N 1
ATOM 1543 C CA . ASN A 1 102 ? -8.044 5.680 -33.998 1.00 8.78 130 ASN A CA 1
ATOM 1544 C C . ASN A 1 102 ? -7.499 6.411 -32.777 1.00 8.35 130 ASN A C 1
ATOM 1545 O O . ASN A 1 102 ? -6.456 6.039 -32.231 1.00 9.96 130 ASN A O 1
ATOM 1556 N N . TYR A 1 103 ? -8.231 7.436 -32.334 1.00 7.72 131 TYR A N 1
ATOM 1557 C CA . TYR A 1 103 ? -7.783 8.289 -31.237 1.00 7.41 131 TYR A CA 1
ATOM 1558 C C . TYR A 1 103 ? -7.320 7.457 -30.056 1.00 7.47 131 TYR A C 1
ATOM 1559 O O . TYR A 1 103 ? -7.991 6.500 -29.662 1.00 7.42 131 TYR A O 1
ATOM 1577 N N . VAL A 1 104 ? -6.219 7.865 -29.439 1.00 7.53 132 VAL A N 1
ATOM 1578 C CA . VAL A 1 104 ? -5.797 7.247 -28.190 1.00 6.67 132 VAL A CA 1
ATOM 1579 C C . VAL A 1 104 ? -6.367 8.096 -27.068 1.00 7.07 132 VAL A C 1
ATOM 1580 O O . VAL A 1 104 ? -6.209 9.324 -27.067 1.00 7.44 132 VAL A O 1
ATOM 1593 N N . PHE A 1 105 ? -7.062 7.448 -26.138 1.00 6.76 133 PHE A N 1
ATOM 1594 C CA . PHE A 1 105 ? -7.923 8.119 -25.173 1.00 5.84 133 PHE A CA 1
ATOM 1595 C C . PHE A 1 105 ? -7.361 8.129 -23.758 1.00 6.84 133 PHE A C 1
ATOM 1596 O O . PHE A 1 105 ? -7.611 9.080 -23.011 1.00 6.81 133 PHE A O 1
ATOM 1613 N N . CYS A 1 106 ? -6.610 7.103 -23.374 1.00 5.80 134 CYS A N 1
ATOM 1614 C CA . CYS A 1 106 ? -6.211 6.917 -21.985 1.00 5.41 134 CYS A CA 1
ATOM 1615 C C . CYS A 1 106 ? -4.889 6.158 -21.937 1.00 6.41 134 CYS A C 1
ATOM 1616 O O . CYS A 1 106 ? -4.575 5.378 -22.840 1.00 7.03 134 CYS A O 1
ATOM 1624 N N . CYS A 1 107 ? -4.109 6.400 -20.878 1.00 7.92 135 CYS A N 1
ATOM 1625 C CA . CYS A 1 107 ? -2.778 5.805 -20.775 1.00 8.94 135 CYS A CA 1
ATOM 1626 C C . CYS A 1 107 ? -2.295 5.782 -19.328 1.00 8.01 135 CYS A C 1
ATOM 1627 O O . CYS A 1 107 ? -2.716 6.593 -18.501 1.00 8.15 135 CYS A O 1
ATOM 1635 N N . ASN A 1 108 ? -1.358 4.869 -19.052 1.00 7.02 136 ASN A N 1
ATOM 1636 C CA . ASN A 1 108 ? -0.713 4.783 -17.745 1.00 6.48 136 ASN A CA 1
ATOM 1637 C C . ASN A 1 108 ? 0.570 3.962 -17.853 1.00 7.86 136 ASN A C 1
ATOM 1638 O O . ASN A 1 108 ? 0.675 3.060 -18.686 1.00 9.37 136 ASN A O 1
ATOM 1649 N N . PHE A 1 109 ? 1.540 4.277 -16.986 1.00 7.23 137 PHE A N 1
ATOM 1650 C CA . PHE A 1 109 ? 2.701 3.417 -16.765 1.00 8.04 137 PHE A CA 1
ATOM 1651 C C . PHE A 1 109 ? 2.343 2.347 -15.737 1.00 8.90 137 PHE A C 1
ATOM 1652 O O . PHE A 1 109 ? 1.492 2.571 -14.870 1.00 9.06 137 PHE A O 1
ATOM 1669 N N . ASN A 1 110 ? 3.037 1.210 -15.777 1.00 8.54 138 ASN A N 1
ATOM 1670 C CA . ASN A 1 110 ? 2.968 0.305 -14.628 1.00 9.41 138 ASN A CA 1
ATOM 1671 C C . ASN A 1 110 ? 3.901 0.801 -13.528 1.00 10.99 138 ASN A C 1
ATOM 1672 O O . ASN A 1 110 ? 4.680 1.732 -13.731 1.00 10.38 138 ASN A O 1
ATOM 1683 N N . PRO A 1 111 ? 3.826 0.206 -12.331 1.00 10.73 139 PRO A N 1
ATOM 1684 C CA . PRO A 1 111 ? 4.670 0.693 -11.216 1.00 12.54 139 PRO A CA 1
ATOM 1685 C C . PRO A 1 111 ? 6.169 0.617 -11.488 1.00 13.89 139 PRO A C 1
ATOM 1686 O O . PRO A 1 111 ? 6.911 1.541 -11.128 1.00 13.86 139 PRO A O 1
ATOM 1697 N N A GLN A 1 112 ? 6.607 -0.471 -12.116 0.44 14.05 140 GLN A N 1
ATOM 1698 N N B GLN A 1 112 ? 6.656 -0.471 -12.104 0.56 13.99 140 GLN A N 1
ATOM 1699 C CA A GLN A 1 112 ? 7.987 -0.634 -12.549 0.44 14.90 140 GLN A CA 1
ATOM 1700 C CA B GLN A 1 112 ? 8.068 -0.563 -12.486 0.56 14.92 140 GLN A CA 1
ATOM 1701 C C A GLN A 1 112 ? 8.377 0.419 -13.575 0.44 14.88 140 GLN A C 1
ATOM 1702 C C B GLN A 1 112 ? 8.407 0.427 -13.596 0.56 14.90 140 GLN A C 1
ATOM 1703 O O A GLN A 1 112 ? 9.554 0.786 -13.688 0.44 15.85 140 GLN A O 1
ATOM 1704 O O B GLN A 1 112 ? 9.582 0.778 -13.766 0.56 15.93 140 GLN A O 1
ATOM 1731 N N . SER A 1 113 ? 7.392 0.897 -14.330 1.00 12.39 141 SER A N 1
ATOM 1732 C CA . SER A 1 113 ? 7.525 1.899 -15.384 1.00 11.94 141 SER A CA 1
ATOM 1733 C C . SER A 1 113 ? 8.350 1.413 -16.566 1.00 12.60 141 SER A C 1
ATOM 1734 O O . SER A 1 113 ? 8.872 2.221 -17.344 1.00 14.62 141 SER A O 1
ATOM 1743 N N . ASN A 1 114 ? 8.410 0.098 -16.760 1.00 13.28 142 ASN A N 1
ATOM 1744 C CA . ASN A 1 114 ? 8.939 -0.464 -17.991 1.00 12.69 142 ASN A CA 1
ATOM 1745 C C . ASN A 1 114 ? 7.858 -0.714 -19.033 1.00 13.20 142 ASN A C 1
ATOM 1746 O O . ASN A 1 114 ? 8.192 -0.972 -20.194 1.00 13.83 142 ASN A O 1
ATOM 1757 N N . LEU A 1 115 ? 6.580 -0.649 -18.650 1.00 10.02 143 LEU A N 1
ATOM 1758 C CA . LEU A 1 115 ? 5.478 -0.796 -19.588 1.00 9.41 143 LEU A CA 1
ATOM 1759 C C . LEU A 1 115 ? 4.534 0.399 -19.540 1.00 8.48 143 LEU A C 1
ATOM 1760 O O . LEU A 1 115 ? 4.407 1.078 -18.517 1.00 8.97 143 LEU A O 1
ATOM 1776 N N . ILE A 1 116 ? 3.856 0.622 -20.665 1.00 8.13 144 ILE A N 1
ATOM 1777 C CA . ILE A 1 116 ? 2.742 1.555 -20.780 1.00 7.71 144 ILE A CA 1
ATOM 1778 C C . ILE A 1 116 ? 1.531 0.779 -21.270 1.00 7.67 144 ILE A C 1
ATOM 1779 O O . ILE A 1 116 ? 1.660 -0.126 -22.102 1.00 8.51 144 ILE A O 1
ATOM 1795 N N . VAL A 1 117 ? 0.363 1.112 -20.732 1.00 7.88 145 VAL A N 1
ATOM 1796 C CA . VAL A 1 117 ? -0.905 0.601 -21.238 1.00 7.14 145 VAL A CA 1
ATOM 1797 C C . VAL A 1 117 ? -1.688 1.763 -21.832 1.00 7.13 145 VAL A C 1
ATOM 1798 O O . VAL A 1 117 ? -1.656 2.884 -21.307 1.00 7.00 145 VAL A O 1
ATOM 1811 N N . SER A 1 118 ? -2.383 1.493 -22.938 1.00 6.87 146 SER A N 1
ATOM 1812 C CA . SER A 1 118 ? -3.174 2.499 -23.630 1.00 6.46 146 SER A CA 1
ATOM 1813 C C . SER A 1 118 ? -4.532 1.930 -24.015 1.00 7.27 146 SER A C 1
ATOM 1814 O O . SER A 1 118 ? -4.685 0.725 -24.235 1.00 7.51 146 SER A O 1
ATOM 1822 N N . GLY A 1 119 ? -5.516 2.816 -24.098 1.00 6.41 147 GLY A N 1
ATOM 1823 C CA . GLY A 1 119 ? -6.820 2.467 -24.637 1.00 7.09 147 GLY A CA 1
ATOM 1824 C C . GLY A 1 119 ? -7.230 3.453 -25.691 1.00 7.21 147 GLY A C 1
ATOM 1825 O O . GLY A 1 119 ? -6.884 4.637 -25.643 1.00 6.47 147 GLY A O 1
ATOM 1829 N N . SER A 1 120 ? -8.003 2.970 -26.674 1.00 6.05 148 SER A N 1
ATOM 1830 C CA . SER A 1 120 ? -8.278 3.746 -27.879 1.00 7.56 148 SER A CA 1
ATOM 1831 C C . SER A 1 120 ? -9.726 3.630 -28.347 1.00 7.73 148 SER A C 1
ATOM 1832 O O . SER A 1 120 ? -10.467 2.713 -27.979 1.00 7.54 148 SER A O 1
ATOM 1840 N N . PHE A 1 121 ? -10.122 4.620 -29.156 1.00 7.45 149 PHE A N 1
ATOM 1841 C CA . PHE A 1 121 ? -11.357 4.552 -29.924 1.00 8.03 149 PHE A CA 1
ATOM 1842 C C . PHE A 1 121 ? -11.388 3.354 -30.863 1.00 8.48 149 PHE A C 1
ATOM 1843 O O . PHE A 1 121 ? -12.470 2.983 -31.333 1.00 9.99 149 PHE A O 1
ATOM 1860 N N . ASP A 1 122 ? -10.241 2.728 -31.135 1.00 7.34 150 ASP A N 1
ATOM 1861 C CA . ASP A 1 122 ? -10.234 1.530 -31.967 1.00 7.09 150 ASP A CA 1
ATOM 1862 C C . ASP A 1 122 ? -10.664 0.272 -31.212 1.00 8.78 150 ASP A C 1
ATOM 1863 O O . ASP A 1 122 ? -10.676 -0.806 -31.816 1.00 10.16 150 ASP A O 1
ATOM 1872 N N . GLU A 1 123 ? -11.076 0.399 -29.941 1.00 8.23 151 GLU A N 1
ATOM 1873 C CA . GLU A 1 123 ? -11.697 -0.645 -29.113 1.00 8.69 151 GLU A CA 1
ATOM 1874 C C . GLU A 1 123 ? -10.650 -1.591 -28.544 1.00 8.34 151 GLU A C 1
ATOM 1875 O O . GLU A 1 123 ? -11.022 -2.564 -27.877 1.00 9.70 151 GLU A O 1
ATOM 1887 N N . SER A 1 124 ? -9.361 -1.307 -28.736 1.00 8.70 152 SER A N 1
ATOM 1888 C CA . SER A 1 124 ? -8.283 -2.138 -28.226 1.00 8.57 152 SER A CA 1
ATOM 1889 C C . SER A 1 124 ? -7.580 -1.489 -27.041 1.00 7.22 152 SER A C 1
ATOM 1890 O O . SER A 1 124 ? -7.606 -0.270 -26.842 1.00 7.31 152 SER A O 1
ATOM 1898 N N . VAL A 1 125 ? -6.949 -2.356 -26.258 1.00 6.56 153 VAL A N 1
ATOM 1899 C CA . VAL A 1 125 ? -5.963 -2.000 -25.248 1.00 7.31 153 VAL A CA 1
ATOM 1900 C C . VAL A 1 125 ? -4.617 -2.481 -25.765 1.00 8.02 153 VAL A C 1
ATOM 1901 O O . VAL A 1 125 ? -4.509 -3.614 -26.252 1.00 9.11 153 VAL A O 1
ATOM 1914 N N . ARG A 1 126 ? -3.600 -1.625 -25.700 1.00 7.66 154 ARG A N 1
ATOM 1915 C CA . ARG A 1 126 ? -2.258 -2.029 -26.094 1.00 8.20 154 ARG A CA 1
ATOM 1916 C C . ARG A 1 126 ? -1.282 -1.885 -24.935 1.00 7.85 154 ARG A C 1
ATOM 1917 O O . ARG A 1 126 ? -1.423 -1.004 -24.080 1.00 8.03 154 ARG A O 1
ATOM 1938 N N . ILE A 1 127 ? -0.298 -2.787 -24.921 1.00 8.11 155 ILE A N 1
ATOM 1939 C CA . ILE A 1 127 ? 0.770 -2.824 -23.928 1.00 8.12 155 ILE A CA 1
ATOM 1940 C C . ILE A 1 127 ? 2.084 -2.571 -24.655 1.00 9.61 155 ILE A C 1
ATOM 1941 O O . ILE A 1 127 ? 2.409 -3.268 -25.625 1.00 11.21 155 ILE A O 1
ATOM 1957 N N . TRP A 1 128 ? 2.840 -1.588 -24.180 1.00 7.98 156 TRP A N 1
ATOM 1958 C CA . TRP A 1 128 ? 4.005 -1.088 -24.888 1.00 8.92 156 TRP A CA 1
ATOM 1959 C C . TRP A 1 128 ? 5.251 -1.210 -24.024 1.00 9.54 156 TRP A C 1
ATOM 1960 O O . TRP A 1 128 ? 5.203 -1.035 -22.803 1.00 10.28 156 TRP A O 1
ATOM 1981 N N . ASP A 1 129 ? 6.379 -1.469 -24.680 1.00 10.97 157 ASP A N 1
ATOM 1982 C CA . ASP A 1 129 ? 7.681 -1.477 -24.022 1.00 13.56 157 ASP A CA 1
ATOM 1983 C C . ASP A 1 129 ? 8.247 -0.055 -24.029 1.00 12.19 157 ASP A C 1
ATOM 1984 O O . ASP A 1 129 ? 8.406 0.551 -25.096 1.00 14.46 157 ASP A O 1
ATOM 1993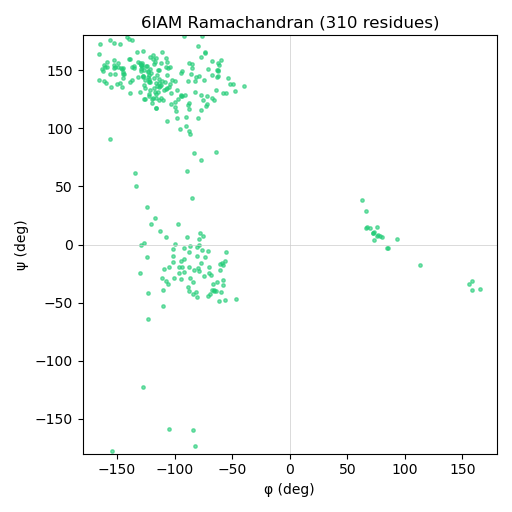 N N . VAL A 1 130 ? 8.532 0.481 -22.834 1.00 12.26 158 VAL A N 1
ATOM 1994 C CA . VAL A 1 130 ? 8.974 1.870 -22.705 1.00 13.65 158 VAL A CA 1
ATOM 1995 C C . VAL A 1 130 ? 10.340 2.064 -23.352 1.00 15.73 158 VAL A C 1
ATOM 1996 O O . VAL A 1 130 ? 10.599 3.087 -23.997 1.00 16.20 158 VAL A O 1
ATOM 2009 N N . LYS A 1 131 ? 11.237 1.091 -23.172 1.00 17.68 159 LYS A N 1
ATOM 2010 C CA . LYS A 1 131 ? 12.621 1.239 -23.614 1.00 21.79 159 LYS A CA 1
ATOM 2011 C C . LYS A 1 131 ? 12.714 1.236 -25.137 1.00 22.04 159 LYS A C 1
ATOM 2012 O O . LYS A 1 131 ? 13.415 2.071 -25.720 1.00 23.42 159 LYS A O 1
ATOM 2031 N N . THR A 1 132 ? 11.973 0.347 -25.802 1.00 20.36 160 THR A N 1
ATOM 2032 C CA . THR A 1 132 ? 12.012 0.248 -27.257 1.00 22.06 160 THR A CA 1
ATOM 2033 C C . THR A 1 132 ? 10.898 1.010 -27.962 1.00 21.96 160 THR A C 1
ATOM 2034 O O . THR A 1 132 ? 11.020 1.274 -29.164 1.00 24.01 160 THR A O 1
ATOM 2045 N N . GLY A 1 133 ? 9.815 1.348 -27.265 1.00 18.08 161 GLY A N 1
ATOM 2046 C CA . GLY A 1 133 ? 8.670 1.970 -27.907 1.00 17.30 161 GLY A CA 1
ATOM 2047 C C . GLY A 1 133 ? 7.843 1.051 -28.780 1.00 17.17 161 GLY A C 1
ATOM 2048 O O . GLY A 1 133 ? 6.963 1.531 -29.505 1.00 18.52 161 GLY A O 1
ATOM 2052 N N . LYS A 1 134 ? 8.102 -0.252 -28.729 1.00 16.63 162 LYS A N 1
ATOM 2053 C CA . LYS A 1 134 ? 7.385 -1.251 -29.507 1.00 17.75 162 LYS A CA 1
ATOM 2054 C C . LYS A 1 134 ? 6.125 -1.679 -28.770 1.00 13.58 162 LYS A C 1
ATOM 2055 O O . LYS A 1 134 ? 6.101 -1.759 -27.540 1.00 13.70 162 LYS A O 1
ATOM 2074 N N . CYS A 1 135 ? 5.087 -1.989 -29.536 1.00 13.99 163 CYS A N 1
ATOM 2075 C CA . CYS A 1 135 ? 3.892 -2.599 -28.972 1.00 13.41 163 CYS A CA 1
ATOM 2076 C C . CYS A 1 135 ? 4.180 -4.067 -28.678 1.00 14.83 163 CYS A C 1
ATOM 2077 O O . CYS A 1 135 ? 4.605 -4.808 -29.570 1.00 16.92 163 CYS A O 1
ATOM 2085 N N . LEU A 1 136 ? 3.980 -4.483 -27.429 1.00 12.37 164 LEU A N 1
ATOM 2086 C CA . LEU A 1 136 ? 4.162 -5.889 -27.081 1.00 13.53 164 LEU A CA 1
ATOM 2087 C C . LEU A 1 136 ? 2.911 -6.726 -27.303 1.00 13.69 164 LEU A C 1
ATOM 2088 O O . LEU A 1 136 ? 3.011 -7.883 -27.729 1.00 14.69 164 LEU A O 1
ATOM 2104 N N . LYS A 1 137 ? 1.738 -6.188 -26.979 1.00 14.35 165 LYS A N 1
ATOM 2105 C CA . LYS A 1 137 ? 0.494 -6.938 -27.085 1.00 13.96 165 LYS A CA 1
ATOM 2106 C C . LYS A 1 137 ? -0.627 -5.999 -27.499 1.00 11.57 165 LYS A C 1
ATOM 2107 O O . LYS A 1 137 ? -0.679 -4.849 -27.053 1.00 10.81 165 LYS A O 1
ATOM 2126 N N . THR A 1 138 ? -1.532 -6.504 -28.333 1.00 11.24 166 THR A N 1
ATOM 2127 C CA . THR A 1 138 ? -2.791 -5.833 -28.632 1.00 11.69 166 THR A CA 1
ATOM 2128 C C . THR A 1 138 ? -3.939 -6.703 -28.142 1.00 11.91 166 THR A C 1
ATOM 2129 O O . THR A 1 138 ? -4.117 -7.829 -28.622 1.00 14.40 166 THR A O 1
ATOM 2140 N N . LEU A 1 139 ? -4.716 -6.176 -27.195 1.00 10.31 167 LEU A N 1
ATOM 2141 C CA . LEU A 1 139 ? -5.833 -6.901 -26.608 1.00 11.30 167 LEU A CA 1
ATOM 2142 C C . LEU A 1 139 ? -7.115 -6.493 -27.307 1.00 12.29 167 LEU A C 1
ATOM 2143 O O . LEU A 1 139 ? -7.422 -5.289 -27.363 1.00 10.87 167 LEU A O 1
ATOM 2159 N N . PRO A 1 140 ? -7.884 -7.436 -27.848 1.00 12.05 168 PRO A N 1
ATOM 2160 C CA . PRO A 1 140 ? -9.211 -7.125 -28.405 1.00 11.29 168 PRO A CA 1
ATOM 2161 C C . PRO A 1 140 ? -10.220 -6.952 -27.277 1.00 11.82 168 PRO A C 1
ATOM 2162 O O . PRO A 1 140 ? -11.092 -7.785 -27.010 1.00 13.31 168 PRO A O 1
ATOM 2173 N N . ALA A 1 141 ? -10.099 -5.826 -26.575 1.00 10.74 169 ALA A N 1
ATOM 2174 C CA . ALA A 1 141 ? -10.602 -5.761 -25.212 1.00 11.13 169 ALA A CA 1
ATOM 2175 C C . ALA A 1 141 ? -12.084 -5.445 -25.132 1.00 9.25 169 ALA A C 1
ATOM 2176 O O . ALA A 1 141 ? -12.757 -5.917 -24.208 1.00 10.79 169 ALA A O 1
ATOM 2183 N N . HIS A 1 142 ? -12.612 -4.668 -26.073 1.00 9.15 170 HIS A N 1
ATOM 2184 C CA . HIS A 1 142 ? -13.929 -4.073 -25.911 1.00 8.93 170 HIS A CA 1
ATOM 2185 C C . HIS A 1 142 ? -14.609 -3.963 -27.264 1.00 9.49 170 HIS A C 1
ATOM 2186 O O . HIS A 1 142 ? -14.006 -4.223 -28.306 1.00 11.28 170 HIS A O 1
ATOM 2200 N N . SER A 1 143 ? -15.887 -3.571 -27.235 1.00 7.83 171 SER A N 1
ATOM 2201 C CA . SER A 1 143 ? -16.678 -3.425 -28.457 1.00 9.39 171 SER A CA 1
ATOM 2202 C C . SER A 1 143 ? -17.137 -1.986 -28.675 1.00 9.70 171 SER A C 1
ATOM 2203 O O . SER A 1 143 ? -18.108 -1.747 -29.404 1.00 11.23 171 SER A O 1
ATOM 2211 N N . ASP A 1 144 ? -16.427 -1.030 -28.086 1.00 9.03 172 ASP A N 1
ATOM 2212 C CA . ASP A 1 144 ? -16.666 0.400 -28.181 1.00 8.43 172 ASP A CA 1
ATOM 2213 C C . ASP A 1 144 ? -15.407 1.088 -27.681 1.00 8.45 172 ASP A C 1
ATOM 2214 O O . ASP A 1 144 ? -14.508 0.409 -27.150 1.00 8.06 172 ASP A O 1
ATOM 2223 N N . PRO A 1 145 ? -15.292 2.410 -27.789 1.00 7.28 173 PRO A N 1
ATOM 2224 C CA . PRO A 1 145 ? -14.064 3.067 -27.324 1.00 6.27 173 PRO A CA 1
ATOM 2225 C C . PRO A 1 145 ? -13.721 2.717 -25.878 1.00 6.76 173 PRO A C 1
ATOM 2226 O O . PRO A 1 145 ? -14.596 2.559 -25.022 1.00 8.51 173 PRO A O 1
ATOM 2237 N N . VAL A 1 146 ? -12.423 2.592 -25.628 1.00 7.58 174 VAL A N 1
ATOM 2238 C CA . VAL A 1 146 ? -11.885 2.283 -24.308 1.00 7.98 174 VAL A CA 1
ATOM 2239 C C . VAL A 1 146 ? -11.665 3.589 -23.557 1.00 7.36 174 VAL A C 1
ATOM 2240 O O . VAL A 1 146 ? -10.876 4.436 -23.990 1.00 7.82 174 VAL A O 1
ATOM 2253 N N . SER A 1 147 ? -12.337 3.737 -22.420 1.00 6.93 175 SER A N 1
ATOM 2254 C CA . SER A 1 147 ? -12.352 5.001 -21.700 1.00 6.38 175 SER A CA 1
ATOM 2255 C C . SER A 1 147 ? -11.265 5.129 -20.647 1.00 7.18 175 SER A C 1
ATOM 2256 O O . SER A 1 147 ? -10.910 6.259 -20.293 1.00 7.19 175 SER A O 1
ATOM 2264 N N . ALA A 1 148 ? -10.740 4.021 -20.131 1.00 7.05 176 ALA A N 1
ATOM 2265 C CA . ALA A 1 148 ? -9.720 4.090 -19.093 1.00 7.12 176 ALA A CA 1
ATOM 2266 C C . ALA A 1 148 ? -8.954 2.775 -19.028 1.00 7.43 176 ALA A C 1
ATOM 2267 O O . ALA A 1 148 ? -9.483 1.710 -19.364 1.00 7.28 176 ALA A O 1
ATOM 2274 N N . VAL A 1 149 ? -7.699 2.877 -18.581 1.00 7.18 177 VAL A N 1
ATOM 2275 C CA . VAL A 1 149 ? -6.801 1.743 -18.367 1.00 7.06 177 VAL A CA 1
ATOM 2276 C C . VAL A 1 149 ? -5.904 2.084 -17.184 1.00 6.34 177 VAL A C 1
ATOM 2277 O O . VAL A 1 149 ? -5.407 3.207 -17.084 1.00 8.31 177 VAL A O 1
ATOM 2290 N N . HIS A 1 150 ? -5.663 1.111 -16.308 1.00 5.94 178 HIS A N 1
ATOM 2291 C CA . HIS A 1 150 ? -4.892 1.351 -15.094 1.00 7.07 178 HIS A CA 1
ATOM 2292 C C . HIS A 1 150 ? -4.264 0.041 -14.642 1.00 7.55 178 HIS A C 1
ATOM 2293 O O . HIS A 1 150 ? -4.925 -0.999 -14.647 1.00 7.39 178 HIS A O 1
ATOM 2307 N N . PHE A 1 151 ? -2.990 0.096 -14.257 1.00 8.75 179 PHE A N 1
ATOM 2308 C 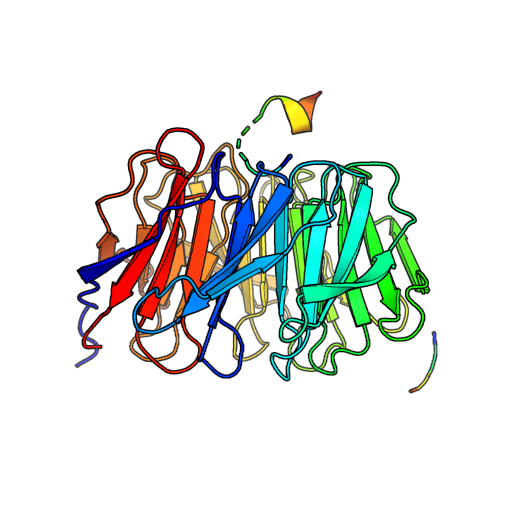CA . PHE A 1 151 ? -2.311 -1.056 -13.675 1.00 9.19 179 PHE A CA 1
ATOM 2309 C C . PHE A 1 151 ? -2.579 -1.118 -12.173 1.00 10.40 179 PHE A C 1
ATOM 2310 O O . PHE A 1 151 ? -2.774 -0.090 -11.520 1.00 10.43 179 PHE A O 1
ATOM 2327 N N . ASN A 1 152 ? -2.544 -2.329 -11.618 1.00 9.91 180 ASN A N 1
ATOM 2328 C CA . ASN A 1 152 ? -2.583 -2.475 -10.167 1.00 10.21 180 ASN A CA 1
ATOM 2329 C C . ASN A 1 152 ? -1.176 -2.268 -9.597 1.00 10.65 180 ASN A C 1
ATOM 2330 O O . ASN A 1 152 ? -0.228 -1.926 -10.311 1.00 9.99 180 ASN A O 1
ATOM 2341 N N . ARG A 1 153 ? -1.019 -2.496 -8.291 1.00 10.32 181 ARG A N 1
ATOM 2342 C CA . ARG A 1 153 ? 0.138 -1.977 -7.569 1.00 10.77 181 ARG A CA 1
ATOM 2343 C C . ARG A 1 153 ? 1.423 -2.754 -7.808 1.00 10.43 181 ARG A C 1
ATOM 2344 O O . ARG A 1 153 ? 2.498 -2.239 -7.478 1.00 11.38 181 ARG A O 1
ATOM 2365 N N . ASP A 1 154 ? 1.359 -3.972 -8.347 1.00 10.05 182 ASP A N 1
ATOM 2366 C CA . ASP A 1 154 ? 2.565 -4.658 -8.797 1.00 10.99 182 ASP A CA 1
ATOM 2367 C C . ASP A 1 154 ? 2.610 -4.835 -10.312 1.00 10.34 182 ASP A C 1
ATOM 2368 O O . ASP A 1 154 ? 3.479 -5.558 -10.817 1.00 12.21 182 ASP A O 1
ATOM 2377 N N . GLY A 1 155 ? 1.722 -4.174 -11.051 1.00 9.82 183 GLY A N 1
ATOM 2378 C CA . GLY A 1 155 ? 1.733 -4.259 -12.494 1.00 10.48 183 GLY A CA 1
ATOM 2379 C C . GLY A 1 155 ? 1.241 -5.567 -13.070 1.00 10.52 183 GLY A C 1
ATOM 2380 O O . GLY A 1 155 ? 1.272 -5.732 -14.294 1.00 10.94 183 GLY A O 1
ATOM 2384 N N . SER A 1 156 ? 0.766 -6.493 -12.239 1.00 9.02 184 SER A N 1
ATOM 2385 C CA . SER A 1 156 ? 0.362 -7.801 -12.742 1.00 8.75 184 SER A CA 1
ATOM 2386 C C . SER A 1 156 ? -1.026 -7.779 -13.376 1.00 9.70 184 SER A C 1
ATOM 2387 O O . SER A 1 156 ? -1.337 -8.664 -14.186 1.00 10.44 184 SER A O 1
ATOM 2395 N N . LEU A 1 157 ? -1.845 -6.779 -13.055 1.00 9.52 185 LEU A N 1
ATOM 2396 C CA . LEU A 1 157 ? -3.192 -6.643 -13.589 1.00 9.69 185 LEU A CA 1
ATOM 2397 C C . LEU A 1 157 ? -3.368 -5.301 -14.276 1.00 8.72 185 LEU A C 1
ATOM 2398 O O . LEU A 1 157 ? -2.769 -4.298 -13.878 1.00 8.38 185 LEU A O 1
ATOM 2414 N N . ILE A 1 158 ? -4.233 -5.300 -15.290 1.00 8.13 186 ILE A N 1
ATOM 2415 C CA . ILE A 1 158 ? -4.742 -4.097 -15.935 1.00 9.02 186 ILE A CA 1
ATOM 2416 C C . ILE A 1 158 ? -6.257 -4.116 -15.803 1.00 8.42 186 ILE A C 1
ATOM 2417 O O . ILE A 1 158 ? -6.890 -5.139 -16.090 1.00 9.87 186 ILE A O 1
ATOM 2433 N N . VAL A 1 159 ? -6.848 -2.996 -15.400 1.00 7.26 187 VAL A N 1
ATOM 2434 C CA . VAL A 1 159 ? -8.298 -2.830 -15.461 1.00 7.85 187 VAL A CA 1
ATOM 2435 C C . VAL A 1 159 ? -8.616 -1.874 -16.602 1.00 8.97 187 VAL A C 1
ATOM 2436 O O . VAL A 1 159 ? -7.942 -0.848 -16.769 1.00 7.78 187 VAL A O 1
ATOM 2449 N N . SER A 1 160 ? -9.613 -2.231 -17.411 1.00 8.71 188 SER A N 1
ATOM 2450 C CA . SER A 1 160 ? -10.048 -1.400 -18.521 1.00 9.04 188 SER A CA 1
ATOM 2451 C C . SER A 1 160 ? -11.552 -1.195 -18.443 1.00 7.88 188 SER A C 1
ATOM 2452 O O . SER A 1 160 ? -12.282 -2.001 -17.858 1.00 8.16 188 SER A O 1
ATOM 2460 N N . SER A 1 161 ? -12.008 -0.107 -19.058 1.00 7.35 189 SER A N 1
ATOM 2461 C CA . SER A 1 161 ? -13.426 0.215 -19.121 1.00 7.30 189 SER A CA 1
ATOM 2462 C C . SER A 1 161 ? -13.766 0.734 -20.512 1.00 8.67 189 SER A C 1
ATOM 2463 O O . SER A 1 161 ? -12.896 1.196 -21.253 1.00 8.67 189 SER A O 1
ATOM 2471 N N . SER A 1 162 ? -15.052 0.670 -20.857 1.00 7.92 190 SER A N 1
ATOM 2472 C CA . SER A 1 162 ? -15.481 1.047 -22.198 1.00 7.18 190 SER A CA 1
ATOM 2473 C C . SER A 1 162 ? -16.918 1.534 -22.202 1.00 8.07 190 SER A C 1
ATOM 2474 O O . SER A 1 162 ? -17.738 1.149 -21.357 1.00 7.61 190 SER A O 1
ATOM 2482 N N . TYR A 1 163 ? -17.224 2.367 -23.204 1.00 10.32 191 TYR A N 1
ATOM 2483 C CA . TYR A 1 163 ? -18.608 2.700 -23.508 1.00 10.14 191 TYR A CA 1
ATOM 2484 C C . TYR A 1 163 ? -19.464 1.463 -23.792 1.00 10.83 191 TYR A C 1
ATOM 2485 O O . TYR A 1 163 ? -20.694 1.587 -23.799 1.00 13.94 191 TYR A O 1
ATOM 2502 N N . ASP A 1 164 ? -18.864 0.281 -24.017 1.00 10.04 192 ASP A N 1
ATOM 2503 C CA . ASP A 1 164 ? -19.654 -0.934 -24.228 1.00 11.26 192 ASP A CA 1
ATOM 2504 C C . ASP A 1 164 ? -20.333 -1.410 -22.946 1.00 12.59 192 ASP A C 1
ATOM 2505 O O . ASP A 1 164 ? -21.164 -2.323 -23.008 1.00 14.79 192 ASP A O 1
ATOM 2514 N N . GLY A 1 165 ? -20.044 -0.773 -21.809 1.00 11.13 193 GLY A N 1
ATOM 2515 C CA . GLY A 1 165 ? -20.662 -1.081 -20.536 1.00 12.27 193 GLY A CA 1
ATOM 2516 C C . GLY A 1 165 ? -19.902 -2.078 -19.694 1.00 11.35 193 GLY A C 1
ATOM 2517 O O . GLY A 1 165 ? -20.397 -2.472 -18.629 1.00 12.11 193 GLY A O 1
ATOM 2521 N N . LEU A 1 166 ? -18.726 -2.501 -20.141 1.00 9.24 194 LEU A N 1
ATOM 2522 C CA . LEU A 1 166 ? -17.936 -3.502 -19.451 1.00 10.56 194 LEU A CA 1
ATOM 2523 C C . LEU A 1 166 ? -16.730 -2.893 -18.756 1.00 10.15 194 LEU A C 1
ATOM 2524 O O . LEU A 1 166 ? -16.135 -1.916 -19.218 1.00 9.42 194 LEU A O 1
ATOM 2540 N N . CYS A 1 167 ? -16.408 -3.495 -17.619 1.00 11.30 195 CYS A N 1
ATOM 2541 C CA A CYS A 1 167 ? -15.127 -3.350 -16.960 0.73 11.97 195 CYS A CA 1
ATOM 2542 C CA B CYS A 1 167 ? -15.112 -3.354 -16.964 0.27 11.98 195 CYS A CA 1
ATOM 2543 C C . CYS A 1 167 ? -14.476 -4.725 -16.967 1.00 10.23 195 CYS A C 1
ATOM 2544 O O . CYS A 1 167 ? -15.085 -5.696 -16.505 1.00 10.90 195 CYS A O 1
ATOM 2557 N N . ARG A 1 168 ? -13.277 -4.820 -17.521 1.00 8.81 196 ARG A N 1
ATOM 2558 C CA A ARG A 1 168 ? -12.546 -6.074 -17.621 0.59 9.61 196 ARG A CA 1
ATOM 2559 C CA B ARG A 1 168 ? -12.559 -6.081 -17.606 0.41 9.57 196 ARG A CA 1
ATOM 2560 C C . ARG A 1 168 ? -11.197 -5.982 -16.919 1.00 9.58 196 ARG A C 1
ATOM 2561 O O . ARG A 1 168 ? -10.561 -4.923 -16.899 1.00 9.98 196 ARG A O 1
ATOM 2600 N N . ILE A 1 169 ? -10.751 -7.102 -16.343 1.00 8.73 197 ILE A N 1
ATOM 2601 C CA . ILE A 1 169 ? -9.454 -7.184 -15.673 1.00 10.04 197 ILE A CA 1
ATOM 2602 C C . ILE A 1 169 ? -8.591 -8.172 -16.445 1.00 10.18 197 ILE A C 1
ATOM 2603 O O . ILE A 1 169 ? -9.032 -9.284 -16.752 1.00 11.40 197 ILE A O 1
ATOM 2619 N N . TRP A 1 170 ? -7.375 -7.747 -16.781 1.00 9.04 198 TRP A N 1
ATOM 2620 C CA . TRP A 1 170 ? -6.474 -8.484 -17.652 1.00 10.47 198 TRP A CA 1
ATOM 2621 C C . TRP A 1 170 ? -5.200 -8.875 -16.923 1.00 9.79 198 TRP A C 1
ATOM 2622 O O . TRP A 1 170 ? -4.676 -8.105 -16.115 1.00 10.54 198 TRP A O 1
ATOM 2643 N N . ASP A 1 171 ? -4.692 -10.065 -17.248 1.00 9.45 199 ASP A N 1
ATOM 2644 C CA . ASP A 1 171 ? -3.350 -10.479 -16.857 1.00 10.06 199 ASP A CA 1
ATOM 2645 C C . ASP A 1 171 ? -2.329 -9.805 -17.768 1.00 9.76 199 ASP A C 1
ATOM 2646 O O . ASP A 1 171 ? -2.309 -10.048 -18.977 1.00 11.16 199 ASP A O 1
ATOM 2655 N N . THR A 1 172 ? -1.490 -8.941 -17.188 1.00 9.18 200 THR A N 1
ATOM 2656 C CA . THR A 1 172 ? -0.488 -8.222 -17.967 1.00 8.76 200 THR A CA 1
ATOM 2657 C C . THR A 1 172 ? 0.426 -9.164 -18.742 1.00 11.97 200 THR A C 1
ATOM 2658 O O . THR A 1 172 ? 0.690 -8.945 -19.929 1.00 12.27 200 THR A O 1
ATOM 2669 N N . ALA A 1 173 ? 0.947 -10.203 -18.086 1.00 12.38 201 ALA A N 1
ATOM 2670 C CA . ALA A 1 173 ? 2.003 -10.992 -18.715 1.00 13.79 201 ALA A CA 1
ATOM 2671 C C . ALA A 1 173 ? 1.506 -11.758 -19.935 1.00 13.14 201 ALA A C 1
ATOM 2672 O O . ALA A 1 173 ? 2.266 -11.942 -20.893 1.00 14.20 201 ALA A O 1
ATOM 2679 N N . SER A 1 174 ? 0.248 -12.215 -19.924 1.00 12.48 202 SER A N 1
ATOM 2680 C CA . SER A 1 174 ? -0.302 -12.986 -21.032 1.00 12.63 202 SER A CA 1
ATOM 2681 C C . SER A 1 174 ? -1.270 -12.206 -21.905 1.00 12.64 202 SER A C 1
ATOM 2682 O O . SER A 1 174 ? -1.539 -12.634 -23.032 1.00 14.39 202 SER A O 1
ATOM 2690 N N . GLY A 1 175 ? -1.828 -11.109 -21.406 1.00 11.59 203 GLY A N 1
ATOM 2691 C CA . GLY A 1 175 ? -2.851 -10.394 -22.139 1.00 12.48 203 GLY A CA 1
ATOM 2692 C C . GLY A 1 175 ? -4.224 -11.029 -22.119 1.00 11.37 203 GLY A C 1
ATOM 2693 O O . GLY A 1 175 ? -5.114 -10.561 -22.842 1.00 12.51 203 GLY A O 1
ATOM 2697 N N . GLN A 1 176 ? -4.437 -12.071 -21.317 1.00 10.06 204 GLN A N 1
ATOM 2698 C CA . GLN A 1 176 ? -5.717 -12.761 -21.275 1.00 10.14 204 GLN A CA 1
ATOM 2699 C C . GLN A 1 176 ? -6.604 -12.186 -20.173 1.00 11.54 204 GLN A C 1
ATOM 2700 O O . GLN A 1 176 ? -6.125 -11.683 -19.152 1.00 11.94 204 GLN A O 1
ATOM 2714 N N . CYS A 1 177 ? -7.914 -12.241 -20.410 1.00 13.68 205 CYS A N 1
ATOM 2715 C CA . CYS A 1 177 ? -8.886 -11.672 -19.488 1.00 14.15 205 CYS A CA 1
ATOM 2716 C C . CYS A 1 177 ? -9.068 -12.587 -18.288 1.00 15.88 205 CYS A C 1
ATOM 2717 O O . CYS A 1 177 ? -9.312 -13.789 -18.441 1.00 16.78 205 CYS A O 1
ATOM 2725 N N . LEU A 1 178 ? -8.943 -12.015 -17.094 1.00 13.73 206 LEU A N 1
ATOM 2726 C CA . LEU A 1 178 ? -9.169 -12.744 -15.855 1.00 14.02 206 LEU A CA 1
ATOM 2727 C C . LEU A 1 178 ? -10.636 -12.701 -15.430 1.00 16.06 206 LEU A C 1
ATOM 2728 O O . LEU A 1 178 ? -11.164 -13.704 -14.938 1.00 16.50 206 LEU A O 1
ATOM 2744 N N . LYS A 1 179 ? -11.312 -11.571 -15.660 1.00 14.52 207 LYS A N 1
ATOM 2745 C CA . LYS A 1 179 ? -12.633 -11.299 -15.104 1.00 17.39 207 LYS A CA 1
ATOM 2746 C C . LYS A 1 179 ? -13.307 -10.186 -15.901 1.00 15.91 207 LYS A C 1
ATOM 2747 O O . LYS A 1 179 ? -12.650 -9.219 -16.291 1.00 14.28 207 LYS A O 1
ATOM 2766 N N . THR A 1 180 ? -14.616 -10.317 -16.125 1.00 15.23 208 THR A N 1
ATOM 2767 C CA . THR A 1 180 ? -15.479 -9.203 -16.519 1.00 14.38 208 THR A CA 1
ATOM 2768 C C . THR A 1 180 ? -16.400 -8.879 -15.340 1.00 17.22 208 THR A C 1
ATOM 2769 O O . THR A 1 180 ? -17.088 -9.777 -14.843 1.00 17.54 208 THR A O 1
ATOM 2780 N N . LEU A 1 181 ? -16.400 -7.616 -14.875 1.00 21.85 209 LEU A N 1
ATOM 2781 C CA . LEU A 1 181 ? -17.448 -7.119 -13.970 1.00 29.32 209 LEU A CA 1
ATOM 2782 C C . LEU A 1 181 ? -18.606 -6.519 -14.777 1.00 40.76 209 LEU A C 1
ATOM 2783 O O . LEU A 1 181 ? -18.470 -5.425 -15.340 1.00 41.69 209 LEU A O 1
ATOM 2799 N N . ILE A 1 182 ? -19.762 -7.189 -14.799 1.00 52.96 210 ILE A N 1
ATOM 2800 C CA . ILE A 1 182 ? -20.996 -6.500 -15.170 1.00 57.72 210 ILE A CA 1
ATOM 2801 C C . ILE A 1 182 ? -21.950 -6.529 -13.965 1.00 57.58 210 ILE A C 1
ATOM 2802 O O . ILE A 1 182 ? -21.830 -7.350 -13.049 1.00 52.80 210 ILE A O 1
ATOM 2818 N N . ASP A 1 183 ? -22.876 -5.564 -13.969 1.00 61.04 211 ASP A N 1
ATOM 2819 C CA . ASP A 1 183 ? -23.875 -5.222 -12.962 1.00 61.96 211 ASP A CA 1
ATOM 2820 C C . ASP A 1 183 ? -25.246 -5.707 -13.447 1.00 61.00 211 ASP A C 1
ATOM 2821 O O . ASP A 1 183 ? -25.329 -6.574 -14.329 1.00 61.95 211 ASP A O 1
ATOM 2830 N N . ASP A 1 184 ? -26.330 -5.123 -12.909 1.00 59.05 212 ASP A N 1
ATOM 2831 C CA . ASP A 1 184 ? -27.683 -5.450 -13.362 1.00 60.52 212 ASP A CA 1
ATOM 2832 C C . ASP A 1 184 ? -28.004 -4.852 -14.740 1.00 57.16 212 ASP A C 1
ATOM 2833 O O . ASP A 1 184 ? -29.013 -5.230 -15.347 1.00 59.78 212 ASP A O 1
ATOM 2842 N N . ASP A 1 185 ? -27.156 -3.954 -15.247 1.00 47.27 213 ASP A N 1
ATOM 2843 C CA . ASP A 1 185 ? -27.375 -3.192 -16.476 1.00 41.38 213 ASP A CA 1
ATOM 2844 C C . ASP A 1 185 ? -25.985 -2.861 -17.012 1.00 34.70 213 ASP A C 1
ATOM 2845 O O . ASP A 1 185 ? -24.974 -3.152 -16.365 1.00 35.06 213 ASP A O 1
ATOM 2854 N N . ASN A 1 186 ? -25.922 -2.272 -18.207 1.00 30.48 214 ASN A N 1
ATOM 2855 C CA . ASN A 1 186 ? -24.639 -1.927 -18.825 1.00 25.82 214 ASN A CA 1
ATOM 2856 C C . ASN A 1 186 ? -24.654 -0.509 -19.396 1.00 21.79 214 ASN A C 1
ATOM 2857 O O . ASN A 1 186 ? -24.429 -0.312 -20.593 1.00 21.05 214 ASN A O 1
ATOM 2868 N N . PRO A 1 187 ? -24.847 0.519 -18.560 1.00 19.43 215 PRO A N 1
ATOM 2869 C CA . PRO A 1 187 ? -24.558 1.886 -19.030 1.00 16.44 215 PRO A CA 1
ATOM 2870 C C . PRO A 1 187 ? -23.084 1.997 -19.373 1.00 13.38 215 PRO A C 1
ATOM 2871 O O . PRO A 1 187 ? -22.272 1.207 -18.872 1.00 13.08 215 PRO A O 1
ATOM 2882 N N . PRO A 1 188 ? -22.698 2.939 -20.230 1.00 10.96 216 PRO A N 1
ATOM 2883 C CA . PRO A 1 188 ? -21.274 3.115 -20.525 1.00 9.67 216 PRO A CA 1
ATOM 2884 C C . PRO A 1 188 ? -20.460 3.255 -19.247 1.00 8.53 216 PRO A C 1
ATOM 2885 O O . PRO A 1 188 ? -20.866 3.946 -18.312 1.00 9.56 216 PRO A O 1
ATOM 2896 N N . VAL A 1 189 ? -19.303 2.598 -19.209 1.00 8.41 217 VAL A N 1
ATOM 2897 C CA . VAL A 1 189 ? -18.356 2.745 -18.107 1.00 7.90 217 VAL A CA 1
ATOM 2898 C C . VAL A 1 189 ? -17.303 3.741 -18.576 1.00 7.95 217 VAL A C 1
ATOM 2899 O O . VAL A 1 189 ? -16.565 3.473 -19.530 1.00 9.16 217 VAL A O 1
ATOM 2912 N N . SER A 1 190 ? -17.250 4.901 -17.920 1.00 8.51 218 SER A N 1
ATOM 2913 C CA . SER A 1 190 ? -16.506 6.057 -18.404 1.00 8.72 218 SER A CA 1
ATOM 2914 C C . SER A 1 190 ? -15.163 6.243 -17.710 1.00 8.06 218 SER A C 1
ATOM 2915 O O . SER A 1 190 ? -14.350 7.048 -18.171 1.00 8.75 218 SER A O 1
ATOM 2923 N N . PHE A 1 191 ? -14.906 5.503 -16.638 1.00 8.02 219 PHE A N 1
ATOM 2924 C CA . PHE A 1 191 ? -13.665 5.623 -15.890 1.00 8.16 219 PHE A CA 1
ATOM 2925 C C . PHE A 1 191 ? -13.520 4.418 -14.969 1.00 8.11 219 PHE A C 1
ATOM 2926 O O . PHE A 1 191 ? -14.510 3.962 -14.392 1.00 8.89 219 PHE A O 1
ATOM 2943 N N . VAL A 1 192 ? -12.290 3.913 -14.825 1.00 7.58 220 VAL A N 1
ATOM 2944 C CA . VAL A 1 192 ? -11.973 2.924 -13.798 1.00 9.10 220 VAL A CA 1
ATOM 2945 C C . VAL A 1 192 ? -10.567 3.166 -13.277 1.00 8.10 220 VAL A C 1
ATOM 2946 O O . VAL A 1 192 ? -9.691 3.638 -14.008 1.00 8.25 220 VAL A O 1
ATOM 2959 N N . LYS A 1 193 ? -10.338 2.786 -12.016 1.00 8.15 221 LYS A N 1
ATOM 2960 C CA . LYS A 1 193 ? -8.983 2.720 -11.485 1.00 10.09 221 LYS A CA 1
ATOM 2961 C C . LYS A 1 193 ? -8.951 1.868 -10.218 1.00 10.29 221 LYS A C 1
ATOM 2962 O O . LYS A 1 193 ? -9.937 1.788 -9.479 1.00 11.25 221 LYS A O 1
ATOM 2981 N N . PHE A 1 194 ? -7.804 1.220 -9.998 1.00 9.27 222 PHE A N 1
ATOM 2982 C CA . PHE A 1 194 ? -7.544 0.492 -8.761 1.00 9.96 222 PHE A CA 1
ATOM 2983 C C . PHE A 1 194 ? -7.344 1.459 -7.600 1.00 10.22 222 PHE A C 1
ATOM 2984 O O . PHE A 1 194 ? -6.858 2.583 -7.769 1.00 9.18 222 PHE A O 1
ATOM 3001 N N . SER A 1 195 ? -7.690 0.991 -6.404 1.00 11.14 223 SER A N 1
ATOM 3002 C CA . SER A 1 195 ? -7.521 1.766 -5.190 1.00 12.03 223 SER A CA 1
ATOM 3003 C C . SER A 1 195 ? -6.072 1.782 -4.709 1.00 14.30 223 SER A C 1
ATOM 3004 O O . SER A 1 195 ? -5.265 0.925 -5.073 1.00 14.38 223 SER A O 1
ATOM 3012 N N . PRO A 1 196 ? -5.735 2.743 -3.850 1.00 16.04 224 PRO A N 1
ATOM 3013 C CA . PRO A 1 196 ? -4.375 2.788 -3.284 1.00 18.29 224 PRO A CA 1
ATOM 3014 C C . PRO A 1 196 ? -3.962 1.545 -2.471 1.00 21.87 224 PRO A C 1
ATOM 3015 O O . PRO A 1 196 ? -2.754 1.322 -2.336 1.00 22.15 224 PRO A O 1
ATOM 3026 N N . ASN A 1 1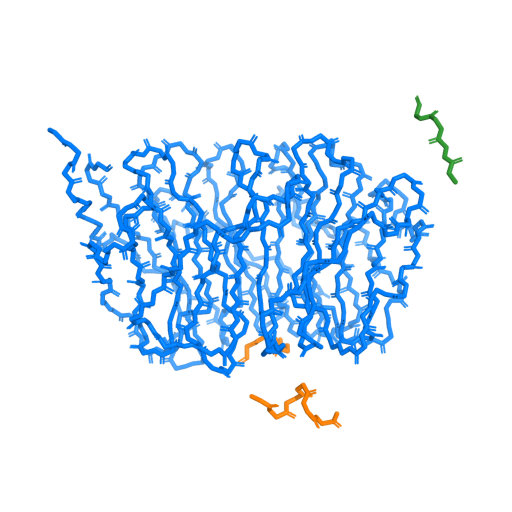97 ? -4.892 0.731 -1.938 1.00 23.87 225 ASN A N 1
ATOM 3027 C CA . ASN A 1 197 ? -4.539 -0.545 -1.299 1.00 26.77 225 ASN A CA 1
ATOM 3028 C C . ASN A 1 197 ? -4.563 -1.740 -2.263 1.00 26.92 225 ASN A C 1
ATOM 3029 O O . ASN A 1 197 ? -4.225 -2.856 -1.848 1.00 25.41 225 ASN A O 1
ATOM 3040 N N . GLY A 1 198 ? -4.953 -1.541 -3.528 1.00 27.11 226 GLY A N 1
ATOM 3041 C CA . GLY A 1 198 ? -4.888 -2.574 -4.554 1.00 26.74 226 GLY A CA 1
ATOM 3042 C C . GLY A 1 198 ? -6.074 -3.518 -4.608 1.00 25.00 226 GLY A C 1
ATOM 3043 O O . GLY A 1 198 ? -6.139 -4.350 -5.524 1.00 22.79 226 GLY A O 1
ATOM 3047 N N . LYS A 1 199 ? -7.032 -3.351 -3.687 1.00 24.00 227 LYS A N 1
ATOM 3048 C CA . LYS A 1 199 ? -8.128 -4.239 -3.310 1.00 24.50 227 LYS A CA 1
ATOM 3049 C C . LYS A 1 199 ? -9.431 -3.933 -4.028 1.00 19.61 227 LYS A C 1
ATOM 3050 O O . LYS A 1 199 ? -10.270 -4.828 -4.199 1.00 19.27 227 LYS A O 1
ATOM 3069 N N . TYR A 1 200 ? -9.635 -2.671 -4.390 1.00 15.51 228 TYR A N 1
ATOM 3070 C CA . TYR A 1 200 ? -10.883 -2.195 -4.964 1.00 13.49 228 TYR A CA 1
ATOM 3071 C C . TYR A 1 200 ? -10.640 -1.583 -6.335 1.00 11.28 228 TYR A C 1
ATOM 3072 O O . TYR A 1 200 ? -9.514 -1.239 -6.703 1.00 11.51 228 TYR A O 1
ATOM 3090 N N . ILE A 1 201 ? -11.729 -1.487 -7.092 1.00 12.73 229 ILE A N 1
ATOM 3091 C CA . ILE A 1 201 ? -11.800 -0.718 -8.327 1.00 12.04 229 ILE A CA 1
ATOM 3092 C C . ILE A 1 201 ? -12.916 0.303 -8.161 1.00 11.34 229 ILE A C 1
ATOM 3093 O O . ILE A 1 201 ? -14.024 -0.045 -7.738 1.00 12.72 229 ILE A O 1
ATOM 3109 N N . LEU A 1 202 ? -12.609 1.560 -8.462 1.00 9.94 230 LEU A N 1
ATOM 3110 C CA . LEU A 1 202 ? -13.603 2.617 -8.564 1.00 9.60 230 LEU A CA 1
ATOM 3111 C C . LEU A 1 202 ? -14.016 2.749 -10.025 1.00 9.25 230 LEU A C 1
ATOM 3112 O O . LEU A 1 202 ? -13.155 2.870 -10.896 1.00 10.20 230 LEU A O 1
ATOM 3128 N N . ALA A 1 203 ? -15.323 2.711 -10.296 1.00 9.39 231 ALA A N 1
ATOM 3129 C CA . ALA A 1 203 ? -15.825 2.770 -11.665 1.00 9.54 231 ALA A CA 1
ATOM 3130 C C . ALA A 1 203 ? -16.914 3.824 -11.799 1.00 10.07 231 ALA A C 1
ATOM 3131 O O . ALA A 1 203 ? -17.866 3.843 -11.014 1.00 10.56 231 ALA A O 1
ATOM 3138 N N . ALA A 1 204 ? -16.791 4.672 -12.815 1.00 9.77 232 ALA A N 1
ATOM 3139 C CA . ALA A 1 204 ? -17.835 5.624 -13.163 1.00 9.60 232 ALA A CA 1
ATOM 3140 C C . ALA A 1 204 ? -18.661 5.099 -14.332 1.00 9.22 232 ALA A C 1
ATOM 3141 O O . ALA A 1 204 ? -18.116 4.526 -15.278 1.00 10.51 232 ALA A O 1
ATOM 3148 N N . THR A 1 205 ? -19.973 5.321 -14.268 1.00 8.74 233 THR A N 1
ATOM 3149 C CA . THR A 1 205 ? -20.877 5.036 -15.376 1.00 9.40 233 THR A CA 1
ATOM 3150 C C . THR A 1 205 ? -21.666 6.293 -15.743 1.00 10.25 233 THR A C 1
ATOM 3151 O O . THR A 1 205 ? -21.877 7.183 -14.909 1.00 12.01 233 THR A O 1
ATOM 3162 N N . LEU A 1 206 ? -22.092 6.366 -17.010 1.00 9.38 234 LEU A N 1
ATOM 3163 C CA . LEU A 1 206 ? -22.743 7.562 -17.562 1.00 9.93 234 LEU A CA 1
ATOM 3164 C C . LEU A 1 206 ? -24.235 7.567 -17.270 1.00 11.76 234 LEU A C 1
ATOM 3165 O O . LEU A 1 206 ? -25.079 7.926 -18.101 1.00 13.67 234 LEU A O 1
ATOM 3181 N N . ASP A 1 207 ? -24.551 7.137 -16.055 1.00 11.69 235 ASP A N 1
ATOM 3182 C CA . ASP A 1 207 ? -25.862 7.242 -15.433 1.00 13.25 235 ASP A CA 1
ATOM 3183 C C . ASP A 1 207 ? -25.728 7.971 -14.098 1.00 12.15 235 ASP A C 1
ATOM 3184 O O . ASP A 1 207 ? -26.443 7.679 -13.137 1.00 12.73 235 ASP A O 1
ATOM 3193 N N . ASN A 1 208 ? -24.777 8.907 -14.026 1.00 12.02 236 ASN A N 1
ATOM 3194 C CA . ASN A 1 208 ? -24.603 9.776 -12.862 1.00 13.28 236 ASN A CA 1
ATOM 3195 C C . ASN A 1 208 ? -24.253 8.972 -11.612 1.00 12.87 236 ASN A C 1
ATOM 3196 O O . ASN A 1 208 ? -24.706 9.278 -10.505 1.00 12.53 236 ASN A O 1
ATOM 3207 N N . THR A 1 209 ? -23.428 7.939 -11.784 1.00 13.17 237 THR A N 1
ATOM 3208 C CA . THR A 1 209 ? -23.118 7.021 -10.697 1.00 12.92 237 THR A CA 1
ATOM 3209 C C . THR A 1 209 ? -21.642 6.645 -10.685 1.00 12.57 237 THR A C 1
ATOM 3210 O O . THR A 1 209 ? -21.032 6.438 -11.737 1.00 12.42 237 THR A O 1
ATOM 3221 N N . LEU A 1 210 ? -21.080 6.569 -9.476 1.00 10.55 238 LEU A N 1
ATOM 3222 C CA . LEU A 1 210 ? -19.790 5.956 -9.202 1.00 10.97 238 LEU A CA 1
ATOM 3223 C C . LEU A 1 210 ? -20.002 4.744 -8.313 1.00 10.65 238 LEU A C 1
ATOM 3224 O O . LEU A 1 210 ? -20.876 4.754 -7.440 1.00 11.61 238 LEU A O 1
ATOM 3240 N N . LYS A 1 211 ? -19.191 3.709 -8.509 1.00 10.13 239 LYS A N 1
ATOM 3241 C CA . LYS A 1 211 ? -19.315 2.517 -7.683 1.00 12.03 239 LYS A CA 1
ATOM 3242 C C . LYS A 1 211 ? -17.952 2.004 -7.253 1.00 12.11 239 LYS A C 1
ATOM 3243 O O . LYS A 1 211 ? -16.994 2.015 -8.028 1.00 10.58 239 LYS A O 1
ATOM 3262 N N . LEU A 1 212 ? -17.882 1.534 -6.012 1.00 13.00 240 LEU A N 1
ATOM 3263 C CA . LEU A 1 212 ? -16.691 0.882 -5.488 1.00 13.11 240 LEU A CA 1
ATOM 3264 C C . LEU A 1 212 ? -16.895 -0.628 -5.553 1.00 13.69 240 LEU A C 1
ATOM 3265 O O . LEU A 1 212 ? -17.867 -1.148 -4.995 1.00 14.25 240 LEU A O 1
ATOM 3281 N N . TRP A 1 213 ? -15.993 -1.323 -6.246 1.00 11.99 241 TRP A N 1
ATOM 3282 C CA . TRP A 1 213 ? -16.073 -2.768 -6.421 1.00 13.70 241 TRP A CA 1
ATOM 3283 C C . TRP A 1 213 ? -14.953 -3.489 -5.682 1.00 15.16 241 TRP A C 1
ATOM 3284 O O . TRP A 1 213 ? -13.792 -3.074 -5.733 1.00 14.13 241 TRP A O 1
ATOM 3305 N N . ASP A 1 214 ? -15.309 -4.590 -5.022 1.00 15.58 242 ASP A N 1
ATOM 3306 C CA . ASP A 1 214 ? -14.344 -5.586 -4.570 1.00 19.02 242 ASP A CA 1
ATOM 3307 C C . ASP A 1 214 ? -14.004 -6.442 -5.776 1.00 18.11 242 ASP A C 1
ATOM 3308 O O . ASP A 1 214 ? -14.850 -7.215 -6.237 1.00 17.26 242 ASP A O 1
ATOM 3317 N N . TYR A 1 215 ? -12.805 -6.322 -6.331 1.00 19.58 243 TYR A N 1
ATOM 3318 C CA . TYR A 1 215 ? -12.688 -7.046 -7.587 1.00 22.49 243 TYR A CA 1
ATOM 3319 C C . TYR A 1 215 ? -12.375 -8.522 -7.374 1.00 24.32 243 TYR A C 1
ATOM 3320 O O . TYR A 1 215 ? -12.698 -9.322 -8.254 1.00 25.45 243 TYR A O 1
ATOM 3338 N N . SER A 1 216 ? -11.812 -8.917 -6.226 1.00 26.56 244 SER A N 1
ATOM 3339 C CA . SER A 1 216 ? -11.557 -10.339 -5.994 1.00 33.32 244 SER A CA 1
ATOM 3340 C C . SER A 1 216 ? -12.863 -11.118 -5.999 1.00 32.24 244 SER A C 1
ATOM 3341 O O . SER A 1 216 ? -13.001 -12.137 -6.689 1.00 34.43 244 SER A O 1
ATOM 3349 N N . LYS A 1 217 ? -13.845 -10.619 -5.256 1.00 29.19 245 LYS A N 1
ATOM 3350 C CA . LYS A 1 217 ? -15.164 -11.214 -5.140 1.00 29.26 245 LYS A CA 1
ATOM 3351 C C . LYS A 1 217 ? -16.126 -10.737 -6.220 1.00 26.29 245 LYS A C 1
ATOM 3352 O O . LYS A 1 217 ? -17.254 -11.235 -6.287 1.00 26.24 245 LYS A O 1
ATOM 3371 N N . GLY A 1 218 ? -15.727 -9.770 -7.041 1.00 24.88 246 GLY A N 1
ATOM 3372 C CA . GLY A 1 218 ? -16.561 -9.338 -8.144 1.00 22.11 246 GLY A CA 1
ATOM 3373 C C . GLY A 1 218 ? -17.861 -8.657 -7.770 1.00 21.61 246 GLY A C 1
ATOM 3374 O O . GLY A 1 218 ? -18.822 -8.733 -8.542 1.00 21.30 246 GLY A O 1
ATOM 3378 N N . LYS A 1 219 ? -17.929 -7.977 -6.622 1.00 21.70 247 LYS A N 1
ATOM 3379 C CA . LY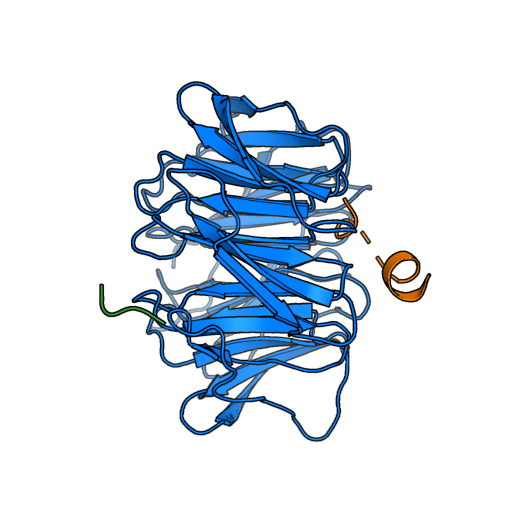S A 1 219 ? -19.191 -7.379 -6.202 1.00 24.98 247 LYS A CA 1
ATOM 3380 C C . LYS A 1 219 ? -19.037 -5.909 -5.848 1.00 22.76 247 LYS A C 1
ATOM 3381 O O . LYS A 1 219 ? -17.974 -5.447 -5.423 1.00 19.90 247 LYS A O 1
ATOM 3400 N N . CYS A 1 220 ? -20.143 -5.194 -6.019 1.00 22.78 248 CYS A N 1
ATOM 3401 C CA . CYS A 1 220 ? -20.213 -3.774 -5.723 1.00 21.96 248 CYS A CA 1
ATOM 3402 C C . CYS A 1 220 ? -20.444 -3.580 -4.227 1.00 20.40 248 CYS A C 1
ATOM 3403 O O . CYS A 1 220 ? -21.304 -4.242 -3.635 1.00 21.38 248 CYS A O 1
ATOM 3411 N N . LEU A 1 221 ? -19.644 -2.704 -3.611 1.00 17.01 249 LEU A N 1
ATOM 3412 C CA . LEU A 1 221 ? -19.707 -2.432 -2.178 1.00 16.89 249 LEU A CA 1
ATOM 3413 C C . LEU A 1 221 ? -20.351 -1.097 -1.829 1.00 17.04 249 LEU A C 1
ATOM 3414 O O . LEU A 1 221 ? -21.002 -0.993 -0.786 1.00 17.23 249 LEU A O 1
ATOM 3430 N N . LYS A 1 222 ? -20.161 -0.075 -2.662 1.00 15.80 250 LYS A N 1
ATOM 3431 C CA . LYS A 1 222 ? -20.625 1.277 -2.392 1.00 15.65 250 LYS A CA 1
ATOM 3432 C C . LYS A 1 222 ? -21.051 1.918 -3.705 1.00 13.87 250 LYS A C 1
ATOM 3433 O O . LYS A 1 222 ? -20.470 1.644 -4.757 1.00 14.28 250 LYS A O 1
ATOM 3452 N N . THR A 1 223 ? -22.048 2.801 -3.623 1.00 14.16 251 THR A N 1
ATOM 3453 C CA . THR A 1 223 ? -22.510 3.618 -4.737 1.00 14.62 251 THR A CA 1
ATOM 3454 C C . THR A 1 223 ? -22.495 5.075 -4.303 1.00 15.63 251 THR A C 1
ATOM 3455 O O . THR A 1 223 ? -22.901 5.398 -3.183 1.00 16.92 251 THR A O 1
ATOM 3466 N N . TYR A 1 224 ? -22.019 5.951 -5.184 1.00 12.72 252 TYR A N 1
ATOM 3467 C CA . TYR A 1 224 ? -21.944 7.381 -4.912 1.00 12.85 252 TYR A CA 1
ATOM 3468 C C . TYR A 1 224 ? -22.734 8.133 -5.969 1.00 12.93 252 TYR A C 1
ATOM 3469 O O . TYR A 1 224 ? -22.517 7.928 -7.168 1.00 12.04 252 TYR A O 1
ATOM 3487 N N . THR A 1 225 ? -23.647 9.001 -5.524 1.00 12.82 253 THR A N 1
ATOM 3488 C CA . THR A 1 225 ? -24.504 9.745 -6.436 1.00 13.03 253 THR A CA 1
ATOM 3489 C C . THR A 1 225 ? -24.664 11.189 -5.966 1.00 11.88 253 THR A C 1
ATOM 3490 O O . THR A 1 225 ? -24.162 11.589 -4.911 1.00 11.30 253 THR A O 1
ATOM 3501 N N . GLY A 1 226 ? -25.389 11.969 -6.778 1.00 12.72 254 GLY A N 1
ATOM 3502 C CA . GLY A 1 226 ? -25.670 13.370 -6.526 1.00 12.94 254 GLY A CA 1
ATOM 3503 C C . GLY A 1 226 ? -25.017 14.315 -7.514 1.00 13.67 254 GLY A C 1
ATOM 3504 O O . GLY A 1 226 ? -25.431 15.481 -7.613 1.00 14.80 254 GLY A O 1
ATOM 3508 N N . HIS A 1 227 ? -24.012 13.843 -8.247 1.00 12.45 255 HIS A N 1
ATOM 3509 C CA . HIS A 1 227 ? -23.332 14.624 -9.263 1.00 11.82 255 HIS A CA 1
ATOM 3510 C C . HIS A 1 227 ? -23.997 14.401 -10.622 1.00 11.11 255 HIS A C 1
ATOM 3511 O O . HIS A 1 227 ? -24.967 13.649 -10.752 1.00 11.79 255 HIS A O 1
ATOM 3525 N N . LYS A 1 228 ? -23.477 15.075 -11.647 1.00 9.36 256 LYS A N 1
ATOM 3526 C CA . LYS A 1 228 ? -23.998 14.969 -13.007 1.00 10.42 256 LYS A CA 1
ATOM 3527 C C . LYS A 1 228 ? -22.913 14.373 -13.893 1.00 9.81 256 LYS A C 1
ATOM 3528 O O . LYS A 1 228 ? -21.835 14.957 -14.044 1.00 11.40 256 LYS A O 1
ATOM 3547 N N . ASN A 1 229 ? -23.189 13.198 -14.464 1.00 9.74 257 ASN A N 1
ATOM 3548 C CA . ASN A 1 229 ? -22.220 12.561 -15.360 1.00 10.00 257 ASN A CA 1
ATOM 3549 C C . ASN A 1 229 ? -22.975 11.606 -16.293 1.00 9.80 257 ASN A C 1
ATOM 3550 O O . ASN A 1 229 ? -23.159 10.429 -15.978 1.00 10.57 257 ASN A O 1
ATOM 3561 N N . GLU A 1 230 ? -23.389 12.134 -17.450 1.00 9.44 258 GLU A N 1
ATOM 3562 C CA . GLU A 1 230 ? -24.060 11.359 -18.486 1.00 12.46 258 GLU A CA 1
ATOM 3563 C C . GLU A 1 230 ? -23.371 11.417 -19.843 1.00 12.20 258 GLU A C 1
ATOM 3564 O O . GLU A 1 230 ? -23.783 10.683 -20.752 1.00 12.91 258 GLU A O 1
ATOM 3576 N N . LYS A 1 231 ? -22.397 12.304 -20.032 1.00 10.59 259 LYS A N 1
ATOM 3577 C CA . LYS A 1 231 ? -21.821 12.546 -21.349 1.00 13.58 259 LYS A CA 1
ATOM 3578 C C . LYS A 1 231 ? -20.314 12.347 -21.414 1.00 14.20 259 LYS A C 1
ATOM 3579 O O . LYS A 1 231 ? -19.824 11.762 -22.383 1.00 19.81 259 LYS A O 1
ATOM 3598 N N . TYR A 1 232 ? -19.555 12.802 -20.416 1.00 9.33 260 TYR A N 1
ATOM 3599 C CA . TYR A 1 232 ? -18.106 12.914 -20.527 1.00 9.14 260 TYR A CA 1
ATOM 3600 C C . TYR A 1 232 ? -17.394 11.852 -19.702 1.00 7.79 260 TYR A C 1
ATOM 3601 O O . TYR A 1 232 ? -17.908 11.380 -18.684 1.00 9.12 260 TYR A O 1
ATOM 3619 N N . CYS A 1 233 ? -16.191 11.489 -20.143 1.00 7.45 261 CYS A N 1
ATOM 3620 C CA . CYS A 1 233 ? -15.361 10.551 -19.390 1.00 6.89 261 CYS A CA 1
ATOM 3621 C C . CYS A 1 233 ? -14.550 11.350 -18.376 1.00 8.08 261 CYS A C 1
ATOM 3622 O O . CYS A 1 233 ? -13.480 11.884 -18.676 1.00 8.47 261 CYS A O 1
ATOM 3630 N N . ILE A 1 234 ? -15.087 11.425 -17.163 1.00 8.85 262 ILE A N 1
ATOM 3631 C CA . ILE A 1 234 ? -14.568 12.257 -16.087 1.00 9.08 262 ILE A CA 1
ATOM 3632 C C . ILE A 1 234 ? -13.716 11.404 -15.161 1.00 10.24 262 ILE A C 1
ATOM 3633 O O . ILE A 1 234 ? -14.148 10.327 -14.730 1.00 12.28 262 ILE A O 1
ATOM 3649 N N . PHE A 1 235 ? -12.532 11.906 -14.811 1.00 8.64 263 PHE A N 1
ATOM 3650 C CA . PHE A 1 235 ? -11.654 11.192 -13.893 1.00 9.39 263 PHE A CA 1
ATOM 3651 C C . PHE A 1 235 ? -12.170 11.298 -12.463 1.00 12.87 263 PHE A C 1
ATOM 3652 O O . PHE A 1 235 ? -12.609 12.365 -12.023 1.00 19.23 263 PHE A O 1
ATOM 3669 N N . ALA A 1 236 ? -12.041 10.204 -11.715 1.00 9.49 264 ALA A N 1
ATOM 3670 C CA . ALA A 1 236 ? -12.370 10.173 -10.298 1.00 9.94 264 ALA A CA 1
ATOM 3671 C C . ALA A 1 236 ? -11.177 9.622 -9.528 1.00 9.46 264 ALA A C 1
ATOM 3672 O O . ALA A 1 236 ? -10.237 9.068 -10.109 1.00 10.29 264 ALA A O 1
ATOM 3679 N N . ASN A 1 237 ? -11.213 9.783 -8.202 1.00 9.97 265 ASN A N 1
ATOM 3680 C CA . ASN A 1 237 ? -10.043 9.498 -7.387 1.00 10.64 265 ASN A CA 1
ATOM 3681 C C . ASN A 1 237 ? -10.435 9.022 -5.998 1.00 10.14 265 ASN A C 1
ATOM 3682 O O . ASN A 1 237 ? -11.518 9.330 -5.490 1.00 9.21 265 ASN A O 1
ATOM 3693 N N . PHE A 1 238 ? -9.509 8.282 -5.388 1.00 9.58 266 PHE A N 1
ATOM 3694 C CA . PHE A 1 238 ? -9.445 8.090 -3.946 1.00 9.86 266 PHE A CA 1
ATOM 3695 C C . PHE A 1 238 ? -8.558 9.175 -3.340 1.00 10.91 266 PHE A C 1
ATOM 3696 O O . PHE A 1 238 ? -7.427 9.381 -3.791 1.00 13.13 266 PHE A O 1
ATOM 3713 N N . SER A 1 239 ? -9.063 9.866 -2.327 1.00 10.07 267 SER A N 1
ATOM 3714 C CA . SER A 1 239 ? -8.257 10.784 -1.529 1.00 9.75 267 SER A CA 1
ATOM 3715 C C . SER A 1 239 ? -7.948 10.080 -0.214 1.00 9.42 267 SER A C 1
ATOM 3716 O O . SER A 1 239 ? -8.873 9.690 0.505 1.00 9.73 267 SER A O 1
ATOM 3724 N N . VAL A 1 240 ? -6.660 9.901 0.101 1.00 10.69 268 VAL A N 1
ATOM 3725 C CA . VAL A 1 240 ? -6.254 9.088 1.240 1.00 12.84 268 VAL A CA 1
ATOM 3726 C C . VAL A 1 240 ? -5.269 9.789 2.158 1.00 11.95 268 VAL A C 1
ATOM 3727 O O . VAL A 1 240 ? -4.861 9.209 3.164 1.00 12.21 268 VAL A O 1
ATOM 3740 N N . THR A 1 241 ? -4.883 11.026 1.853 1.00 11.69 269 THR A N 1
ATOM 3741 C CA . THR A 1 241 ? -3.892 11.727 2.663 1.00 11.47 269 THR A CA 1
ATOM 3742 C C . THR A 1 241 ? -4.474 12.207 3.985 1.00 13.20 269 THR A C 1
ATOM 3743 O O . THR A 1 241 ? -3.735 12.372 4.969 1.00 13.40 269 THR A O 1
ATOM 3754 N N . GLY A 1 242 ? -5.782 12.451 4.019 1.00 13.33 270 GLY A N 1
ATOM 3755 C CA . GLY A 1 242 ? -6.484 12.844 5.221 1.00 15.63 270 GLY A CA 1
ATOM 3756 C C . GLY A 1 242 ? -7.674 11.936 5.430 1.00 15.92 270 GLY A C 1
ATOM 3757 O O . GLY A 1 242 ? -7.519 10.715 5.525 1.00 15.41 270 GL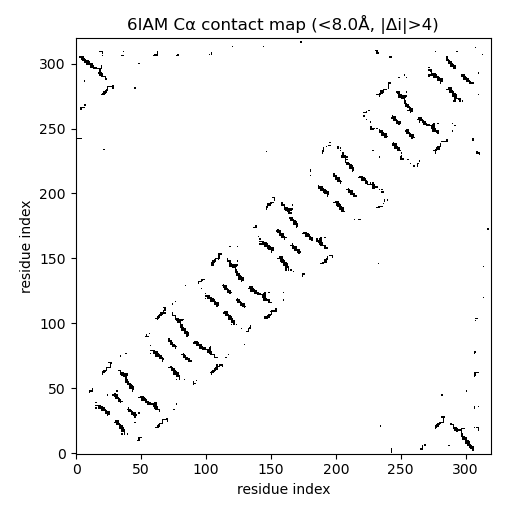Y A O 1
ATOM 3761 N N . GLY A 1 243 ? -8.866 12.521 5.501 1.00 15.91 271 GLY A N 1
ATOM 3762 C CA . GLY A 1 243 ? -10.066 11.713 5.503 1.00 16.81 271 GLY A CA 1
ATOM 3763 C C . GLY A 1 243 ? -10.182 10.921 4.217 1.00 14.79 271 GLY A C 1
ATOM 3764 O O . GLY A 1 243 ? -9.639 11.295 3.177 1.00 15.58 271 GLY A O 1
ATOM 3768 N N . LYS A 1 244 ? -10.894 9.806 4.300 1.00 12.05 272 LYS A N 1
ATOM 3769 C CA . LYS A 1 244 ? -10.978 8.864 3.188 1.00 11.51 272 LYS A CA 1
ATOM 3770 C C . LYS A 1 244 ? -12.172 9.244 2.319 1.00 11.17 272 LYS A C 1
ATOM 3771 O O . LYS A 1 244 ? -13.324 8.958 2.657 1.00 11.93 272 LYS A O 1
ATOM 3790 N N . TRP A 1 245 ? -11.885 9.899 1.199 1.00 9.93 273 TRP A N 1
ATOM 3791 C CA . TRP A 1 245 ? -12.911 10.420 0.314 1.00 9.07 273 TRP A CA 1
ATOM 3792 C C . TRP A 1 245 ? -12.831 9.790 -1.072 1.00 8.53 273 TRP A C 1
ATOM 3793 O O . TRP A 1 245 ? -11.812 9.220 -1.478 1.00 9.30 273 TRP A O 1
ATOM 3814 N N . ILE A 1 246 ? -13.937 9.947 -1.797 1.00 8.87 274 ILE A N 1
ATOM 3815 C CA . ILE A 1 246 ? -14.016 9.795 -3.246 1.00 10.14 274 ILE A CA 1
ATOM 3816 C C . ILE A 1 246 ? -14.170 11.200 -3.822 1.00 9.40 274 ILE A C 1
ATOM 3817 O O . ILE A 1 246 ? -14.965 11.996 -3.307 1.00 9.00 274 ILE A O 1
ATOM 3833 N N . VAL A 1 247 ? -13.402 11.509 -4.866 1.00 9.86 275 VAL A N 1
ATOM 3834 C CA . VAL A 1 247 ? -13.381 12.826 -5.496 1.00 9.36 275 VAL A CA 1
ATOM 3835 C C . VAL A 1 247 ? -13.655 12.665 -6.982 1.00 9.25 275 VAL A C 1
ATOM 3836 O O . VAL A 1 247 ? -13.059 11.805 -7.638 1.00 9.47 275 VAL A O 1
ATOM 3849 N N . SER A 1 248 ? -14.521 13.514 -7.526 1.00 8.33 276 SER A N 1
ATOM 3850 C CA . SER A 1 248 ? -14.845 13.427 -8.941 1.00 9.59 276 SER A CA 1
ATOM 3851 C C . SER A 1 248 ? -15.247 14.792 -9.468 1.00 10.42 276 SER A C 1
ATOM 3852 O O . SER A 1 248 ? -15.778 15.624 -8.731 1.00 11.11 276 SER A O 1
ATOM 3860 N N . GLY A 1 249 ? -15.020 15.001 -10.761 1.00 9.61 277 GLY A N 1
ATOM 3861 C CA . GLY A 1 249 ? -15.628 16.118 -11.452 1.00 9.75 277 GLY A CA 1
ATOM 3862 C C . GLY A 1 249 ? -17.096 15.860 -11.753 1.00 10.37 277 GLY A C 1
ATOM 3863 O O . GLY A 1 249 ? -17.655 14.810 -11.437 1.00 11.32 277 GLY A O 1
ATOM 3867 N N . SER A 1 250 ? -17.724 16.850 -12.387 1.00 10.81 278 SER A N 1
ATOM 3868 C CA . SER A 1 250 ? -19.159 16.806 -12.633 1.00 10.94 278 SER A CA 1
ATOM 3869 C C . SER A 1 250 ? -19.527 17.742 -13.777 1.00 10.15 278 SER A C 1
ATOM 3870 O O . SER A 1 250 ? -18.844 18.737 -14.029 1.00 10.56 278 SER A O 1
ATOM 3878 N N . GLU A 1 251 ? -20.625 17.413 -14.460 1.00 9.77 279 GLU A N 1
ATOM 3879 C CA . GLU A 1 251 ? -21.094 18.199 -15.597 1.00 10.90 279 GLU A CA 1
ATOM 3880 C C . GLU A 1 251 ? -21.878 19.438 -15.179 1.00 12.39 279 GLU A C 1
ATOM 3881 O O . GLU A 1 251 ? -22.268 20.230 -16.049 1.00 13.68 279 GLU A O 1
ATOM 3893 N N . ASP A 1 252 ? -22.089 19.644 -13.876 1.00 11.46 280 ASP A N 1
ATOM 3894 C CA . ASP A 1 252 ? -22.653 20.878 -13.348 1.00 12.54 280 ASP A CA 1
ATOM 3895 C C . ASP A 1 252 ? -21.569 21.840 -12.857 1.00 13.04 280 ASP A C 1
ATOM 3896 O O . ASP A 1 252 ? -21.865 22.779 -12.110 1.00 14.99 280 ASP A O 1
ATOM 3905 N N . ASN A 1 253 ? -20.325 21.622 -13.293 1.00 10.54 281 ASN A N 1
ATOM 3906 C CA . ASN A 1 253 ? -19.176 22.510 -13.125 1.00 12.26 281 ASN A CA 1
ATOM 3907 C C . ASN A 1 253 ? -18.599 22.479 -11.715 1.00 11.23 281 ASN A C 1
ATOM 3908 O O . ASN A 1 253 ? -17.793 23.347 -11.366 1.00 11.82 281 ASN A O 1
ATOM 3919 N N . LEU A 1 254 ? -18.954 21.482 -10.909 1.00 9.44 282 LEU A N 1
ATOM 3920 C CA . LEU A 1 254 ? -18.493 21.358 -9.533 1.00 9.26 282 LEU A CA 1
ATOM 3921 C C . LEU A 1 254 ? -17.552 20.170 -9.371 1.00 10.51 282 LEU A C 1
ATOM 3922 O O . LEU A 1 254 ? -17.597 19.207 -10.141 1.00 10.24 282 LEU A O 1
ATOM 3938 N N . VAL A 1 255 ? -16.699 20.248 -8.339 1.00 9.52 283 VAL A N 1
ATOM 3939 C CA . VAL A 1 255 ? -15.999 19.078 -7.808 1.00 10.15 283 VAL A CA 1
ATOM 3940 C C . VAL A 1 255 ? -16.813 18.518 -6.645 1.00 10.50 283 VAL A C 1
ATOM 3941 O O . VAL A 1 255 ? -17.165 19.256 -5.714 1.00 10.92 283 VAL A O 1
ATOM 3954 N N . TYR A 1 256 ? -17.088 17.214 -6.684 1.00 9.88 284 TYR A N 1
ATOM 3955 C CA . TYR A 1 256 ? -17.806 16.512 -5.625 1.00 9.70 284 TYR A CA 1
ATOM 3956 C C . TYR A 1 256 ? -16.825 15.693 -4.801 1.00 9.94 284 TYR A C 1
ATOM 3957 O O . TYR A 1 256 ? -15.924 15.048 -5.349 1.00 8.53 284 TYR A O 1
ATOM 3975 N N . ILE A 1 257 ? -17.010 15.727 -3.483 1.00 9.57 285 ILE A N 1
ATOM 3976 C CA . ILE A 1 257 ? -16.250 14.917 -2.537 1.00 9.12 285 ILE A CA 1
ATOM 3977 C C . ILE A 1 257 ? -17.242 14.145 -1.677 1.00 10.24 285 ILE A C 1
ATOM 3978 O O . ILE A 1 257 ? -18.138 14.742 -1.068 1.00 11.53 285 ILE A O 1
ATOM 3994 N N . TRP A 1 258 ? -17.089 12.823 -1.641 1.00 9.74 286 TRP A N 1
ATOM 3995 C CA . TRP A 1 258 ? -17.924 11.950 -0.836 1.00 9.94 286 TRP A CA 1
ATOM 3996 C C . TRP A 1 258 ? -17.108 11.278 0.265 1.00 12.19 286 TRP A C 1
ATOM 3997 O O . TRP A 1 258 ? -15.925 10.977 0.091 1.00 10.68 286 TRP A O 1
ATOM 4018 N N . ASN A 1 259 ? -17.777 10.984 1.370 1.00 11.23 287 ASN A N 1
ATOM 4019 C CA . ASN A 1 259 ? -17.240 10.074 2.374 1.00 12.61 287 ASN A CA 1
ATOM 4020 C C . ASN A 1 259 ? -17.290 8.650 1.833 1.00 13.22 287 ASN A C 1
ATOM 4021 O O . ASN A 1 259 ? -18.364 8.150 1.480 1.00 13.88 287 ASN A O 1
ATOM 4032 N N . LEU A 1 260 ? -16.126 8.006 1.742 1.00 12.95 288 LEU A N 1
ATOM 4033 C CA . LEU A 1 260 ? -16.051 6.701 1.091 1.00 14.58 288 LEU A CA 1
ATOM 4034 C C . LEU A 1 260 ? -16.936 5.676 1.789 1.00 15.33 288 LEU A C 1
ATOM 4035 O O . LEU A 1 260 ? -17.603 4.875 1.126 1.00 13.98 288 LEU A O 1
ATOM 4051 N N . GLN A 1 261 ? -16.964 5.686 3.123 1.00 14.86 289 GLN A N 1
ATOM 4052 C CA . GLN A 1 261 ? -17.694 4.655 3.855 1.00 16.11 289 GLN A CA 1
ATOM 4053 C C . GLN A 1 261 ? -19.192 4.940 3.902 1.00 16.69 289 GLN A C 1
ATOM 4054 O O . GLN A 1 261 ? -20.003 4.038 3.670 1.00 16.77 289 GLN A O 1
ATOM 4068 N N . THR A 1 262 ? -19.583 6.186 4.195 1.00 16.79 290 THR A N 1
ATOM 4069 C CA . THR A 1 262 ? -20.997 6.500 4.376 1.00 17.97 290 THR A CA 1
ATOM 4070 C C . THR A 1 262 ? -21.700 6.857 3.072 1.00 16.45 290 THR A C 1
ATOM 4071 O O . THR A 1 262 ? -22.936 6.800 3.015 1.00 17.15 290 THR A O 1
ATOM 4082 N N . LYS A 1 263 ? -20.940 7.231 2.041 1.00 14.57 291 LYS A N 1
ATOM 4083 C CA . LYS A 1 263 ? -21.425 7.613 0.716 1.00 13.26 291 LYS A CA 1
ATOM 4084 C C . LYS A 1 263 ? -22.103 8.979 0.721 1.00 13.89 291 LYS A C 1
ATOM 4085 O O . LYS A 1 263 ? -22.690 9.378 -0.291 1.00 13.66 291 LYS A O 1
ATOM 4104 N N . GLU A 1 264 ? -22.003 9.731 1.813 1.00 14.87 292 GLU A N 1
ATOM 4105 C CA . GLU A 1 264 ? -22.566 11.073 1.846 1.00 16.48 292 GLU A CA 1
ATOM 4106 C C . GLU A 1 264 ? -21.660 12.061 1.133 1.00 13.98 292 GLU A C 1
ATOM 4107 O O . GLU A 1 264 ? -20.432 11.980 1.231 1.00 14.82 292 GLU A O 1
ATOM 4119 N N . ILE A 1 265 ? -22.267 13.040 0.464 1.00 14.16 293 ILE A N 1
ATOM 4120 C CA . ILE A 1 265 ? -21.489 14.156 -0.053 1.00 13.86 293 ILE A CA 1
ATOM 4121 C C . ILE A 1 265 ? -21.046 15.017 1.124 1.00 16.51 293 ILE A C 1
ATOM 4122 O O . ILE A 1 265 ? -21.868 15.412 1.964 1.00 18.51 293 ILE A O 1
ATOM 4138 N N . VAL A 1 266 ? -19.743 15.293 1.203 1.00 14.32 294 VAL A N 1
ATOM 4139 C CA . VAL A 1 266 ? -19.198 16.128 2.267 1.00 14.99 294 VAL A CA 1
ATOM 4140 C C . VAL A 1 266 ? -18.731 17.505 1.779 1.00 15.32 294 VAL A C 1
ATOM 4141 O O . VAL A 1 266 ? -18.621 18.426 2.605 1.00 16.76 294 VAL A O 1
ATOM 4154 N N . GLN A 1 267 ? -18.457 17.684 0.484 1.00 13.24 295 GLN A N 1
ATOM 4155 C CA . GLN A 1 267 ? -18.105 18.998 -0.046 1.00 12.90 295 GLN A CA 1
ATOM 4156 C C . GLN A 1 267 ? -18.424 19.064 -1.533 1.00 13.63 295 GLN A C 1
ATOM 4157 O O . GLN A 1 267 ? -18.296 18.066 -2.243 1.00 12.81 295 GLN A O 1
ATOM 4171 N N . LYS A 1 268 ? -18.818 20.255 -1.996 1.00 14.04 296 LYS A N 1
ATOM 4172 C CA . LYS A 1 268 ? -18.900 20.577 -3.422 1.00 14.03 296 LYS A CA 1
ATOM 4173 C C . LYS A 1 268 ? -18.102 21.853 -3.655 1.00 15.83 296 LYS A C 1
ATOM 4174 O O . LYS A 1 268 ? -18.353 22.869 -2.995 1.00 18.82 296 LYS A O 1
ATOM 4193 N N . LEU A 1 269 ? -17.137 21.806 -4.575 1.00 12.71 297 LEU A N 1
ATOM 4194 C CA . LEU A 1 269 ? -16.217 22.918 -4.789 1.00 12.13 297 LEU A CA 1
ATOM 4195 C C . LEU A 1 269 ? -16.682 23.730 -5.991 1.00 12.64 297 LEU A C 1
ATOM 4196 O O . LEU A 1 269 ? -16.748 23.213 -7.114 1.00 12.57 297 LEU A O 1
ATOM 4212 N N . GLN A 1 270 ? -17.000 24.994 -5.746 1.00 12.98 298 GLN A N 1
ATOM 4213 C CA . GLN A 1 270 ? -17.559 25.883 -6.750 1.00 14.28 298 GLN A CA 1
ATOM 4214 C C . GLN A 1 270 ? -16.483 26.823 -7.279 1.00 13.16 298 GLN A C 1
ATOM 4215 O O . GLN A 1 270 ? -15.626 27.298 -6.526 1.00 13.42 298 GLN A O 1
ATOM 4229 N N . GLY A 1 271 ? -16.530 27.083 -8.584 1.00 13.56 299 GLY A N 1
ATOM 4230 C CA . GLY A 1 271 ? -15.626 28.039 -9.192 1.00 15.24 299 GLY A CA 1
ATOM 4231 C C . GLY A 1 271 ? -15.445 27.859 -10.685 1.00 15.15 299 GLY A C 1
ATOM 4232 O O . GLY A 1 271 ? -15.350 28.841 -11.427 1.00 15.87 299 GLY A O 1
ATOM 4236 N N . HIS A 1 272 ? -15.384 26.617 -11.152 1.00 11.28 300 HIS A N 1
ATOM 4237 C CA . HIS A 1 272 ? -15.226 26.398 -12.579 1.00 11.25 300 HIS A CA 1
ATOM 4238 C C . HIS A 1 272 ? -16.480 26.853 -13.333 1.00 11.73 300 HIS A C 1
ATOM 4239 O O . HIS A 1 272 ? -17.580 26.941 -12.778 1.00 12.31 300 HIS A O 1
ATOM 4253 N N . THR A 1 273 ? -16.299 27.137 -14.625 1.00 11.86 301 THR A N 1
ATOM 4254 C CA . THR A 1 273 ? -17.372 27.640 -15.482 1.00 11.88 301 THR A CA 1
ATOM 4255 C C . THR A 1 273 ? -17.656 26.721 -16.668 1.00 11.87 301 THR A C 1
ATOM 4256 O O . THR A 1 273 ? -18.302 27.135 -17.637 1.00 13.27 301 THR A O 1
ATOM 4267 N N . ASP A 1 274 ? -17.196 25.476 -16.600 1.00 10.09 302 ASP A N 1
ATOM 4268 C CA . ASP A 1 274 ? -17.548 24.438 -17.557 1.00 9.18 302 ASP A CA 1
ATOM 4269 C C . ASP A 1 274 ? -17.360 23.096 -16.858 1.00 9.27 302 ASP A C 1
ATOM 4270 O O . ASP A 1 274 ? -16.909 23.029 -15.710 1.00 9.33 302 ASP A O 1
ATOM 4279 N N . VAL A 1 275 ? -17.712 22.023 -17.571 1.00 9.70 303 VAL A N 1
ATOM 4280 C CA . VAL A 1 275 ? -17.586 20.663 -17.056 1.00 10.85 303 VAL A CA 1
ATOM 4281 C C . VAL A 1 275 ? -16.213 20.456 -16.435 1.00 10.17 303 VAL A C 1
ATOM 4282 O O . VAL A 1 275 ? -15.190 20.764 -17.055 1.00 9.66 303 VAL A O 1
ATOM 4295 N N . VAL A 1 276 ? -16.180 19.895 -15.226 1.00 9.59 304 VAL A N 1
ATOM 4296 C CA . VAL A 1 276 ? -14.923 19.528 -14.573 1.00 8.01 304 VAL A CA 1
ATOM 4297 C C . VAL A 1 276 ? -14.598 18.112 -15.042 1.00 7.22 304 VAL A C 1
ATOM 4298 O O . VAL A 1 276 ? -15.115 17.125 -14.516 1.00 9.76 304 VAL A O 1
ATOM 4311 N N . ILE A 1 277 ? -13.737 18.027 -16.059 1.00 7.44 305 ILE A N 1
ATOM 4312 C CA . ILE A 1 277 ? -13.429 16.766 -16.726 1.00 7.67 305 ILE A CA 1
ATOM 4313 C C . ILE A 1 277 ? -12.447 15.925 -15.931 1.00 7.76 305 ILE A C 1
ATOM 4314 O O . ILE A 1 277 ? -12.422 14.698 -16.093 1.00 8.10 305 ILE A O 1
ATOM 4330 N N . SER A 1 278 ? -11.666 16.545 -15.052 1.00 6.87 306 SER A N 1
ATOM 4331 C CA . SER A 1 278 ? -10.563 15.854 -14.413 1.00 6.36 306 SER A CA 1
ATOM 4332 C C . SER A 1 278 ? -10.316 16.420 -13.029 1.00 8.19 306 SER A C 1
ATOM 4333 O O . SER A 1 278 ? -10.386 17.633 -12.819 1.00 8.18 306 SER A O 1
ATOM 4341 N N . THR A 1 279 ? -10.058 15.514 -12.096 1.00 8.47 307 THR A N 1
ATOM 4342 C CA . THR A 1 279 ? -9.561 15.834 -10.771 1.00 8.25 307 THR A CA 1
ATOM 4343 C C . THR A 1 279 ? -8.382 14.920 -10.478 1.00 8.71 307 THR A C 1
ATOM 4344 O O . THR A 1 279 ? -8.242 13.839 -11.062 1.00 8.80 307 THR A O 1
ATOM 4355 N N . ALA A 1 280 ? -7.536 15.367 -9.558 1.00 7.98 308 ALA A N 1
ATOM 4356 C CA . ALA A 1 280 ? -6.422 14.569 -9.082 1.00 7.92 308 ALA A CA 1
ATOM 4357 C C . ALA A 1 280 ? -6.151 14.938 -7.635 1.00 8.10 308 ALA A C 1
ATOM 4358 O O . ALA A 1 280 ? -6.420 16.066 -7.207 1.00 9.46 308 ALA A O 1
ATOM 4365 N N . CYS A 1 281 ? -5.596 13.980 -6.895 1.00 7.83 309 CYS A N 1
ATOM 4366 C CA . CYS A 1 281 ? -5.277 14.135 -5.482 1.00 9.80 309 CYS A CA 1
ATOM 4367 C C . CYS A 1 281 ? -3.771 14.021 -5.280 1.00 9.92 309 CYS A C 1
ATOM 4368 O O . CYS A 1 281 ? -3.135 13.089 -5.785 1.00 10.82 309 CYS A O 1
ATOM 4376 N N . HIS A 1 282 ? -3.215 14.974 -4.541 1.00 8.44 310 HIS A N 1
ATOM 4377 C CA . HIS A 1 282 ? -1.784 15.004 -4.283 1.00 9.30 310 HIS A CA 1
ATOM 4378 C C . HIS A 1 282 ? -1.350 13.758 -3.512 1.00 10.68 310 HIS A C 1
ATOM 4379 O O . HIS A 1 282 ? -2.102 13.259 -2.666 1.00 10.96 310 HIS A O 1
ATOM 4393 N N . PRO A 1 283 ? -0.148 13.228 -3.770 1.00 9.91 311 PRO A N 1
ATOM 4394 C CA . PRO A 1 283 ? 0.228 11.954 -3.132 1.00 11.27 311 PRO A CA 1
ATOM 4395 C C . PRO A 1 283 ? 0.445 12.028 -1.628 1.00 13.75 311 PRO A C 1
ATOM 4396 O O . PRO A 1 283 ? 0.280 11.000 -0.959 1.00 15.37 311 PRO A O 1
ATOM 4407 N N . THR A 1 284 ? 0.806 13.178 -1.060 1.00 12.84 312 THR A N 1
ATOM 4408 C CA . THR A 1 284 ? 1.067 13.222 0.378 1.00 14.14 312 THR A CA 1
ATOM 4409 C C . THR A 1 284 ? 0.344 14.337 1.131 1.00 16.31 312 THR A C 1
ATOM 4410 O O . THR A 1 284 ? 0.100 14.168 2.333 1.00 17.83 312 THR A O 1
ATOM 4421 N N . GLU A 1 285 ? -0.032 15.437 0.480 1.00 13.47 313 GLU A N 1
ATOM 4422 C CA . GLU A 1 285 ? -0.706 16.569 1.104 1.00 14.29 313 GLU A CA 1
ATOM 4423 C C . GLU A 1 285 ? -2.174 16.610 0.688 1.00 11.63 313 GLU A C 1
ATOM 4424 O O . GLU A 1 285 ? -2.572 16.031 -0.328 1.00 10.64 313 GLU A O 1
ATOM 4436 N N . ASN A 1 286 ? -2.977 17.320 1.487 1.00 11.21 314 ASN A N 1
ATOM 4437 C CA . ASN A 1 286 ? -4.418 17.443 1.256 1.00 10.40 314 ASN A CA 1
ATOM 4438 C C . ASN A 1 286 ? -4.646 18.559 0.240 1.00 9.84 314 ASN A C 1
ATOM 4439 O O . ASN A 1 286 ? -5.030 19.685 0.568 1.00 10.13 314 ASN A O 1
ATOM 4450 N N . ILE A 1 287 ? -4.415 18.211 -1.027 1.00 10.68 315 ILE A N 1
ATOM 4451 C CA . ILE A 1 287 ? -4.447 19.144 -2.149 1.00 9.83 315 ILE A CA 1
ATOM 4452 C C . ILE A 1 287 ? -5.136 18.439 -3.308 1.00 9.41 315 ILE A C 1
ATOM 4453 O O . ILE A 1 287 ? -4.779 17.304 -3.647 1.00 10.07 315 ILE A O 1
ATOM 4469 N N . ILE A 1 288 ? -6.108 19.112 -3.917 1.00 7.39 316 ILE A N 1
ATOM 4470 C CA . ILE A 1 288 ? -6.832 18.619 -5.080 1.00 7.60 316 ILE A CA 1
ATOM 4471 C C . ILE A 1 288 ? -6.555 19.545 -6.253 1.00 7.76 316 ILE A C 1
ATOM 4472 O O . ILE A 1 288 ? -6.536 20.772 -6.093 1.00 8.66 316 ILE A O 1
ATOM 4488 N N . ALA A 1 289 ? -6.362 18.960 -7.435 1.00 8.72 317 ALA A N 1
ATOM 4489 C CA . ALA A 1 289 ? -6.343 19.706 -8.685 1.00 7.85 317 ALA A CA 1
ATOM 4490 C C . ALA A 1 289 ? -7.572 19.343 -9.508 1.00 8.37 317 ALA A C 1
ATOM 4491 O O . ALA A 1 289 ? -7.994 18.186 -9.531 1.00 10.77 317 ALA A O 1
ATOM 4498 N N . SER A 1 290 ? -8.154 20.343 -10.166 1.00 7.07 318 SER A N 1
ATOM 4499 C CA . SER A 1 290 ? -9.324 20.143 -11.012 1.00 7.31 318 SER A CA 1
ATOM 4500 C C . SER A 1 290 ? -9.136 20.908 -12.314 1.00 8.98 318 SER A C 1
ATOM 4501 O O . SER A 1 290 ? -8.413 21.904 -12.361 1.00 10.12 318 SER A O 1
ATOM 4509 N N . ALA A 1 291 ? -9.783 20.439 -13.378 1.00 7.89 319 ALA A N 1
ATOM 4510 C CA . ALA A 1 291 ? -9.639 21.109 -14.666 1.00 8.88 319 ALA A CA 1
ATOM 4511 C C . ALA A 1 291 ? -10.931 21.028 -15.461 1.00 7.13 319 ALA A C 1
ATOM 4512 O O . ALA A 1 291 ? -11.698 20.073 -15.324 1.00 8.40 319 ALA A O 1
ATOM 4519 N N . ALA A 1 292 ? -11.146 22.018 -16.328 1.00 7.75 320 ALA A N 1
ATOM 4520 C CA . ALA A 1 292 ? -12.443 22.174 -16.975 1.00 7.98 320 ALA A CA 1
ATOM 4521 C C . ALA A 1 292 ? -12.328 22.395 -18.482 1.00 9.78 320 ALA A C 1
ATOM 4522 O O . ALA A 1 292 ? -11.263 22.689 -19.031 1.00 9.76 320 ALA A O 1
ATOM 4529 N N . LEU A 1 293 ? -13.475 22.240 -19.148 1.00 9.32 321 LEU A N 1
ATOM 4530 C CA . LEU A 1 293 ? -13.544 22.236 -20.606 1.00 9.75 321 LEU A CA 1
ATOM 4531 C C . LEU A 1 293 ? -13.609 23.640 -21.222 1.00 10.96 321 LEU A C 1
ATOM 4532 O O . LEU A 1 293 ? -13.234 24.626 -20.583 1.00 11.96 321 LEU A O 1
ATOM 4548 N N . GLU A 1 294 ? -14.099 23.712 -22.467 1.00 12.41 322 GLU A N 1
ATOM 4549 C CA . GLU A 1 294 ? -13.935 24.850 -23.382 1.00 15.04 322 GLU A CA 1
ATOM 4550 C C . GLU A 1 294 ? -14.205 26.229 -22.780 1.00 13.94 322 GLU A C 1
ATOM 4551 O O . GLU A 1 294 ? -13.465 27.182 -23.050 1.00 15.15 322 GLU A O 1
ATOM 4563 N N . ASN A 1 295 ? -15.308 26.393 -22.060 1.00 12.25 323 ASN A N 1
ATOM 4564 C CA . ASN A 1 295 ? -15.683 27.731 -21.600 1.00 15.62 323 ASN A CA 1
ATOM 4565 C C . ASN A 1 295 ? -14.847 28.211 -20.415 1.00 16.92 323 ASN A C 1
ATOM 4566 O O . ASN A 1 295 ? -14.967 29.373 -20.011 1.00 20.39 323 ASN A O 1
ATOM 4577 N N . ASP A 1 296 ? -13.972 27.365 -19.888 1.00 13.51 324 ASP A N 1
ATOM 4578 C CA . ASP A 1 296 ? -13.178 27.657 -18.700 1.00 12.98 324 ASP A CA 1
ATOM 4579 C C . ASP A 1 296 ? -11.696 27.525 -19.012 1.00 11.27 324 ASP A C 1
ATOM 4580 O O . ASP A 1 296 ? -10.964 28.521 -18.989 1.00 11.92 324 ASP A O 1
ATOM 4589 N N . LYS A 1 297 ? -11.245 26.327 -19.355 1.00 10.13 325 LYS A N 1
ATOM 4590 C CA . LYS A 1 297 ? -9.886 26.054 -19.799 1.00 10.64 325 LYS A CA 1
ATOM 4591 C C . LYS A 1 297 ? -8.840 26.256 -18.713 1.00 10.54 325 LYS A C 1
ATOM 4592 O O . LYS A 1 297 ? -7.651 26.345 -19.035 1.00 11.45 325 LYS A O 1
ATOM 4611 N N . THR A 1 298 ? -9.231 26.354 -17.447 1.00 10.58 326 THR A N 1
ATOM 4612 C CA . THR A 1 298 ? -8.254 26.521 -16.377 1.00 11.38 326 THR A CA 1
ATOM 4613 C C . THR A 1 298 ? -8.177 25.279 -15.497 1.00 10.65 326 THR A C 1
ATOM 4614 O O . THR A 1 298 ? -9.040 24.395 -15.512 1.00 9.84 326 THR A O 1
ATOM 4625 N N . ILE A 1 299 ? -7.107 25.258 -14.707 1.00 10.25 327 ILE A N 1
ATOM 4626 C CA . ILE A 1 299 ? -6.852 24.265 -13.675 1.00 9.40 327 ILE A CA 1
ATOM 4627 C C . ILE A 1 299 ? -6.921 25.008 -12.350 1.00 9.76 327 ILE A C 1
ATOM 4628 O O . ILE A 1 299 ? -6.461 26.151 -12.257 1.00 11.17 327 ILE A O 1
ATOM 4644 N N . LYS A 1 300 ? -7.541 24.396 -11.345 1.00 8.33 328 LYS A N 1
ATOM 4645 C CA . LYS A 1 300 ? -7.640 25.009 -10.028 1.00 9.51 328 LYS A CA 1
ATOM 4646 C C . LYS A 1 300 ? -7.016 24.088 -8.990 1.00 9.15 328 LYS A C 1
ATOM 4647 O O . LYS A 1 300 ? -7.126 22.862 -9.080 1.00 8.43 328 LYS A O 1
ATOM 4666 N N . LEU A 1 301 ? -6.301 24.695 -8.045 1.00 8.80 329 LEU A N 1
ATOM 4667 C CA . LEU A 1 301 ? -5.661 23.983 -6.948 1.00 8.66 329 LEU A CA 1
ATOM 4668 C C . LEU A 1 301 ? -6.370 24.360 -5.658 1.00 8.50 329 LEU A C 1
ATOM 4669 O O . LEU A 1 301 ? -6.495 25.548 -5.339 1.00 9.48 329 LEU A O 1
ATOM 4685 N N . TRP A 1 302 ? -6.817 23.348 -4.922 1.00 8.50 330 TRP A N 1
ATOM 4686 C CA . TRP A 1 302 ? -7.617 23.502 -3.718 1.00 8.45 330 TRP A CA 1
ATOM 4687 C C . TRP A 1 302 ? -6.873 22.841 -2.568 1.00 8.52 330 TRP A C 1
ATOM 4688 O O . TRP A 1 302 ? -6.295 21.764 -2.747 1.00 9.69 330 TRP A O 1
ATOM 4709 N N . LYS A 1 303 ? -6.889 23.473 -1.389 1.00 8.36 331 LYS A N 1
ATOM 4710 C CA . LYS A 1 303 ? -6.229 22.914 -0.215 1.00 8.91 331 LYS A CA 1
ATOM 4711 C C . LYS A 1 303 ? -7.175 22.841 0.974 1.00 9.31 331 LYS A C 1
ATOM 4712 O O . LYS A 1 303 ? -8.014 23.724 1.187 1.00 11.74 331 LYS A O 1
ATOM 4731 N N . SER A 1 304 ? -7.001 21.775 1.748 1.00 9.16 332 SER A N 1
ATOM 4732 C CA . SER A 1 304 ? -7.788 21.462 2.930 1.00 9.98 332 SER A CA 1
ATOM 4733 C C . SER A 1 304 ? -6.870 21.363 4.139 1.00 10.32 332 SER A C 1
ATOM 4734 O O . SER A 1 304 ? -5.710 20.967 4.014 1.00 12.17 332 SER A O 1
ATOM 4742 N N . ASP A 1 305 ? -7.405 21.677 5.318 1.00 10.78 333 ASP A N 1
ATOM 4743 C CA . ASP A 1 305 ? -6.659 21.497 6.561 1.00 11.03 333 ASP A CA 1
ATOM 4744 C C . ASP A 1 305 ? -6.675 20.056 7.055 1.00 13.93 333 ASP A C 1
ATOM 4745 O O . ASP A 1 305 ? -5.936 19.731 7.997 1.00 15.85 333 ASP A O 1
ATOM 4754 N N . CYS A 1 306 ? -7.502 19.205 6.448 1.00 13.82 334 CYS A N 1
ATOM 4755 C CA . CYS A 1 306 ? -7.656 17.804 6.828 1.00 16.07 334 CYS A CA 1
ATOM 4756 C C . CYS A 1 306 ? -8.090 16.918 5.653 1.00 18.25 334 CYS A C 1
ATOM 4757 O O . CYS A 1 306 ? -8.236 15.704 5.835 1.00 19.03 334 CYS A O 1
ATOM 4766 N N . SER B 2 1 ? -8.735 16.761 -28.715 1.00 10.32 1 SER B N 1
ATOM 4767 C CA . SER B 2 1 ? -8.992 15.716 -27.692 1.00 10.15 1 SER B CA 1
ATOM 4768 C C . SER B 2 1 ? -10.399 15.128 -27.783 1.00 10.42 1 SER B C 1
ATOM 4769 O O . SER B 2 1 ? -11.381 15.825 -27.543 1.00 11.94 1 SER B O 1
ATOM 4779 N N . ALA B 2 2 ? -10.482 13.826 -28.082 1.00 9.67 2 ALA B N 1
ATOM 4780 C CA . ALA B 2 2 ? -11.775 13.149 -28.093 1.00 11.07 2 ALA B CA 1
ATOM 4781 C C . ALA B 2 2 ? -12.463 13.253 -26.741 1.00 10.30 2 ALA B C 1
ATOM 4782 O O . ALA B 2 2 ? -13.693 13.349 -26.669 1.00 11.21 2 ALA B O 1
ATOM 4789 N N . ARG B 2 3 ? -11.685 13.222 -25.652 1.00 9.43 3 ARG B N 1
ATOM 4790 C CA . ARG B 2 3 ? -12.278 13.304 -24.320 1.00 9.52 3 ARG B CA 1
ATOM 4791 C C . ARG B 2 3 ? -12.971 14.645 -24.101 1.00 9.78 3 ARG B C 1
ATOM 4792 O O . ARG B 2 3 ? -14.063 14.699 -23.525 1.00 10.44 3 ARG B O 1
ATOM 4813 N N . ALA B 2 4 ? -12.372 15.732 -24.576 1.00 9.33 4 ALA B N 1
ATOM 4814 C CA . ALA B 2 4 ? -12.887 17.080 -24.318 1.00 12.12 4 ALA B CA 1
ATOM 4815 C C . ALA B 2 4 ? -13.897 17.532 -25.368 1.00 16.96 4 ALA B C 1
ATOM 4816 O O . ALA B 2 4 ? -14.777 18.342 -25.078 1.00 19.65 4 ALA B O 1
ATOM 4858 N N . VAL B 2 6 ? -21.377 13.387 -26.375 1.00 38.13 6 VAL B N 1
ATOM 4859 C CA . VAL B 2 6 ? -21.750 12.275 -27.244 1.00 36.11 6 VAL B CA 1
ATOM 4860 C C . VAL B 2 6 ? -21.853 11.695 -28.457 1.00 34.79 6 VAL B C 1
ATOM 4861 O O . VAL B 2 6 ? -21.848 10.493 -28.730 1.00 34.61 6 VAL B O 1
ATOM 4874 N N . HIS B 2 7 ? -21.476 12.719 -29.229 1.00 33.60 7 HIS B N 1
ATOM 4875 C CA . HIS B 2 7 ? -21.552 12.743 -30.672 1.00 31.69 7 HIS B CA 1
ATOM 4876 C C . HIS B 2 7 ? -20.365 12.031 -31.318 1.00 30.74 7 HIS B C 1
ATOM 4877 O O . HIS B 2 7 ? -20.561 11.290 -32.286 1.00 33.25 7 HIS B O 1
ATOM 4891 N N . LEU B 2 8 ? -19.138 12.210 -30.806 1.00 28.72 8 LEU B N 1
ATOM 4892 C CA . LEU B 2 8 ? -17.982 11.546 -31.412 1.00 27.38 8 LEU B CA 1
ATOM 4893 C C . LEU B 2 8 ? -18.002 10.046 -31.161 1.00 29.01 8 LEU B C 1
ATOM 4894 O O . LEU B 2 8 ? -17.707 9.253 -32.065 1.00 27.67 8 LEU B O 1
ATOM 4910 N N . ARG B 2 9 ? -18.306 9.636 -29.931 1.00 29.73 9 ARG B N 1
ATOM 4911 C CA . ARG B 2 9 ? -18.260 8.217 -29.621 1.00 33.56 9 ARG B CA 1
ATOM 4912 C C . ARG B 2 9 ? -19.389 7.459 -30.309 1.00 37.54 9 ARG B C 1
ATOM 4913 O O . ARG B 2 9 ? -19.270 6.244 -30.497 1.00 41.10 9 ARG B O 1
ATOM 4934 N N . LYS B 2 10 ? -20.450 8.156 -30.739 1.00 31.53 10 LYS B N 1
ATOM 4935 C CA . LYS B 2 10 ? -21.560 7.545 -31.465 1.00 34.98 10 LYS B CA 1
ATOM 4936 C C . LYS B 2 10 ? -21.484 7.753 -32.981 1.00 36.61 10 LYS B C 1
ATOM 4937 O O . LYS B 2 10 ? -22.370 7.273 -33.698 1.00 36.29 10 LYS B O 1
ATOM 4956 N N . SER B 2 11 ? -20.452 8.439 -33.483 1.00 42.07 11 SER B N 1
ATOM 4957 C CA . SER B 2 11 ? -20.293 8.727 -34.920 1.00 43.28 11 SER B CA 1
ATOM 4958 C C . SER B 2 11 ? -19.576 7.616 -35.708 1.00 40.56 11 SER B C 1
ATOM 4959 O O . SER B 2 11 ? -19.396 7.722 -36.926 1.00 41.59 11 SER B O 1
ATOM 4967 N N . ALA B 2 12 ? -19.168 6.558 -35.012 1.00 33.84 12 ALA B N 1
ATOM 4968 N N . GLU C 3 1 ? 3.589 -15.054 -23.532 1.00 24.82 1 GLU C N 1
ATOM 4969 C CA . GLU C 3 1 ? 3.692 -15.151 -22.038 1.00 24.26 1 GLU C CA 1
ATOM 4970 C C . GLU C 3 1 ? 5.109 -15.540 -21.604 1.00 27.30 1 GLU C C 1
ATOM 4971 O O . GLU C 3 1 ? 5.624 -16.587 -22.003 1.00 27.50 1 GLU C O 1
ATOM 4985 N N . ALA C 3 2 ? 5.722 -14.695 -20.771 1.00 30.40 2 ALA C N 1
ATOM 4986 C CA . ALA C 3 2 ? 7.092 -14.881 -20.308 1.00 32.39 2 ALA C CA 1
ATOM 4987 C C . ALA C 3 2 ? 7.145 -14.767 -18.787 1.00 34.49 2 ALA C C 1
ATOM 4988 O O . ALA C 3 2 ? 6.276 -14.147 -18.165 1.00 33.60 2 ALA C O 1
ATOM 4995 N N . LYS C 3 3 ? 8.171 -15.416 -18.198 1.00 37.59 3 LYS C N 1
ATOM 4996 C CA . LYS C 3 3 ? 8.549 -15.388 -16.788 1.00 40.93 3 LYS C CA 1
ATOM 4997 C C . LYS C 3 3 ? 9.640 -14.341 -16.599 1.00 44.27 3 LYS C C 1
ATOM 4998 O O . LYS C 3 3 ? 10.814 -14.623 -16.890 1.00 48.65 3 LYS C O 1
ATOM 5017 N N . PRO C 3 4 ? 9.319 -13.124 -16.124 1.00 41.84 4 PRO C N 1
ATOM 5018 C CA . PRO C 3 4 ? 10.333 -12.080 -15.958 1.00 43.29 4 PRO C CA 1
ATOM 5019 C C . PRO C 3 4 ? 11.595 -12.677 -15.343 1.00 44.15 4 PRO C C 1
ATOM 5020 O O . PRO C 3 4 ? 11.613 -13.132 -14.208 1.00 44.99 4 PRO C O 1
#

GO terms:
  GO:0005634 nucleus (C, IDA)
  GO:0035097 histone methyltransferase complex (C, IDA)
  GO:0045815 transcription initiation-coupled chromatin remodeling (P, IDA)
  GO:0000123 histone acetyltransferase complex (C, IDA)
  GO:0044666 MLL3/4 complex (C, IDA)
  GO:0048188 Set1C/COMPASS complex (C, IDA)
  GO:0071339 MLL1 complex (C, IDA)
  GO:0005634 nucleus (C, EXP)
  GO:0005515 protein binding (F, IPI)
  GO:0005654 nucleoplasm (C, TAS)
  GO:0140672 ATAC complex (C, IDA)
  GO:0000122 negative regulation of transcription by RNA polymerase II (P, IDA)
  GO:0005654 nucleoplasm (C, IDA)
  GO:0140004 histone H3Q5ser reader activity (F, IDA)
  GO:0140109 histone H3K4me1 reader activity (F, IDA)
  GO:0051302 regulation of cell division (P, IDA)
  GO:0006357 regulation of transcription by RNA polymerase II (P, IDA)
  GO:0051726 regulation of cell cycle (P, IMP)
  GO:0090043 regulation of tubulin deacetylation (P, IMP)
  GO:0006355 regulation of DNA-templated transcription (P, IMP)

Foldseek 3Di:
DLAFWDWDFDDKADDDQFFKAEWEAQLVQFWIWTFWQSQWIWIAGNPRRHTDDIAHDDPGGWREKEAANVRQWMWTWFQSQWIFIAGVVVSDTPEIQHDGPGGWHEKYAANVRQWMWTWAQSCWIWIAGPVVSYTDDIANHGDGGKQYWEAFNRRQWIWTFFQRQWIWIAGRVPRDTDDIQHDPDRAGWQYWYAAPVRQWIWIDGLPQKIFIARVVVSDTDDIAHDAHGNDASADWHFADQGQTWIWTWGQVQWIWIARPPVNHTRDIHDDADGTFRYKYARNHFQKMWTTHGGVGGMITIIHTPD/DVVVVVVVVD/DDDD

CATH classification: 2.130.10.10

Solvent-accessible surface area: 13037 Å² total

Nearest PDB structures (foldseek):
  2gnq-assembly1_A  TM=9.992E-01  e=6.369E-58  Homo sapiens
  6ufx-assembly1_A  TM=1.001E+00  e=2.029E-57  Homo sapiens
  3n0d-assembly1_A  TM=1.001E+00  e=4.777E-57  Homo sapiens
  3mxx-assembly1_A  TM=1.001E+00  e=3.905E-57  Homo sapiens
  4cy3-assembly1_A  TM=1.001E+00  e=7.905E-57  Drosophila melanogaster

Organism: Homo sapiens (NCBI:txid9606)

Radius of gyration: 17.73 Å; Cα contacts (8 Å, |Δi|>4): 1045; chains: 3; bounding box: 42×45×51 Å